Protein AF-T0QL61-F1 (afdb_monomer)

Secondary structure (DSSP, 8-state):
-EEEE--TT-SEEEEE--SHHHHHHHHTT-SEEETTEEEEEHHHHHHHHHTTSEEESSS-HHHHHHHHHHH-TTHHHHHHHHHHHHHTTPEEEE-GGGTSSEEEESS-TTTS---EEEEE-TT-PPPPHHHHHHHHHHHHHTT-EEEEEEEE-TTT--TTPEEEE-SS-EEEEEEEEESS---EEPSSS-TT-EEP--B--PPPPPP-

InterPro domains:
  IPR006676 tRNA-splicing endonuclease [PTHR21227] (40-162)
  IPR006676 tRNA-splicing endonuclease [TIGR00324] (29-153)
  IPR006677 tRNA intron endonuclease, catalytic domain-like [PF01974] (75-151)
  IPR006677 tRNA intron endonuclease, catalytic domain-like [cd22363] (75-149)
  IPR011856 tRNA endonuclease-like domain superfamily [G3DSA:3.40.1350.10] (74-162)
  IPR036167 tRNA intron endonuclease, catalytic domain-like superfamily [SSF53032] (75-156)

Solvent-accessible surface area (backbone atoms only — not comparable to full-atom values): 12113 Å² total; per-residue (Å²): 114,42,61,28,49,70,58,94,88,57,83,46,33,38,29,70,66,66,68,76,60,44,58,53,36,57,75,62,60,56,57,48,79,56,92,66,33,34,41,23,44,58,51,54,47,53,51,35,36,74,70,60,49,32,43,54,74,90,50,56,70,66,58,50,53,51,54,47,36,73,74,32,82,40,42,59,59,55,29,52,54,50,48,52,46,43,75,57,62,36,39,70,42,80,9,66,96,75,77,32,62,28,27,32,17,87,55,58,76,91,80,42,72,60,55,38,32,34,36,59,52,73,83,59,57,79,86,47,71,70,59,48,55,52,52,46,51,49,18,57,75,72,73,25,31,35,32,44,44,43,70,35,57,68,93,75,43,60,92,82,38,46,78,46,80,55,102,80,52,72,39,14,40,36,70,32,40,44,46,68,84,70,86,36,78,42,92,57,97,56,100,82,54,74,40,82,76,70,46,83,75,80,82,77,69,74,86,127

Foldseek 3Di:
DWEWEDDQPDQWIKTFQDPDLVVVCVQLVAADDDDRIGTGGLLSQLLCVLVVSYAYPPDGSLVSQVSVCVNAVLVVVLNLVSNVLVVLVWRWAACVVLPARTFTDNHDVVVDPTAEGEHADSVLDPQDPVNVVSVQVSLQVVVHKYKYKGKDAPVPDDPLWDWRDTPRDIITIDIFIDSHFDQDQDPPPDRPDGDTDGDRDDPRDDDD

Structure (mmCIF, N/CA/C/O backbone):
data_AF-T0QL61-F1
#
_entry.id   AF-T0QL61-F1
#
loop_
_atom_site.group_PDB
_atom_site.id
_atom_site.type_symbol
_atom_site.label_atom_id
_atom_site.label_alt_id
_atom_site.label_comp_id
_atom_site.label_asym_id
_atom_site.label_entity_id
_atom_site.label_seq_id
_atom_site.pdbx_PDB_ins_code
_atom_site.Cartn_x
_atom_site.Cartn_y
_atom_site.Cartn_z
_atom_site.occupancy
_atom_site.B_iso_or_equiv
_atom_site.auth_seq_id
_atom_site.auth_comp_id
_atom_site.auth_asym_id
_atom_site.auth_atom_id
_atom_site.pdbx_PDB_model_num
ATOM 1 N N . MET A 1 1 ? 11.564 -10.671 -16.635 1.00 79.69 1 MET A N 1
ATOM 2 C CA . MET A 1 1 ? 11.728 -9.509 -15.737 1.00 79.69 1 MET A CA 1
ATOM 3 C C . MET A 1 1 ? 11.325 -8.298 -16.548 1.00 79.69 1 MET A C 1
ATOM 5 O O . MET A 1 1 ? 11.834 -8.173 -17.653 1.00 79.69 1 MET A O 1
ATOM 9 N N . ALA A 1 2 ? 10.382 -7.497 -16.059 1.00 89.12 2 ALA A N 1
ATOM 10 C CA . ALA A 1 2 ? 9.878 -6.333 -16.784 1.00 89.12 2 ALA A CA 1
ATOM 11 C C . ALA A 1 2 ? 10.815 -5.133 -16.639 1.00 89.12 2 ALA A C 1
ATOM 13 O O . ALA A 1 2 ? 11.392 -4.941 -15.565 1.00 89.12 2 ALA A O 1
ATOM 14 N N . THR A 1 3 ? 10.891 -4.284 -17.659 1.00 93.00 3 THR A N 1
ATOM 15 C CA . THR A 1 3 ? 11.536 -2.972 -17.543 1.00 93.00 3 THR A CA 1
ATOM 16 C C . THR A 1 3 ? 10.489 -1.928 -17.170 1.00 93.00 3 THR A C 1
ATOM 18 O O . THR A 1 3 ? 9.473 -1.788 -17.846 1.00 93.00 3 THR A O 1
ATOM 21 N N . ALA A 1 4 ? 10.739 -1.207 -16.081 1.00 94.12 4 ALA A N 1
ATOM 22 C CA . ALA A 1 4 ? 9.866 -0.175 -15.546 1.00 94.12 4 ALA A CA 1
ATOM 23 C C . ALA A 1 4 ? 10.450 1.221 -15.784 1.00 94.12 4 ALA A C 1
ATOM 25 O O . ALA A 1 4 ? 11.614 1.480 -15.468 1.00 94.12 4 ALA A O 1
ATOM 26 N N . THR A 1 5 ? 9.629 2.135 -16.288 1.00 94.88 5 THR A N 1
ATOM 27 C CA . THR A 1 5 ? 10.011 3.522 -16.561 1.00 94.88 5 THR A CA 1
ATOM 28 C C . THR A 1 5 ? 9.401 4.436 -15.506 1.00 94.88 5 THR A C 1
ATOM 30 O O . THR A 1 5 ? 8.202 4.388 -15.232 1.00 94.88 5 THR A O 1
ATOM 33 N N . TYR A 1 6 ? 10.237 5.278 -14.903 1.00 94.69 6 TYR A N 1
ATOM 34 C CA . TYR A 1 6 ? 9.817 6.302 -13.952 1.00 94.69 6 TYR A CA 1
ATOM 35 C C . TYR A 1 6 ? 10.311 7.666 -14.425 1.00 94.69 6 TYR A C 1
ATOM 37 O O . TYR A 1 6 ? 11.507 7.854 -14.657 1.00 94.69 6 TYR A O 1
ATOM 45 N N . GLU A 1 7 ? 9.383 8.608 -14.546 1.00 90.62 7 GLU A N 1
ATOM 46 C CA . GLU A 1 7 ? 9.680 10.015 -14.784 1.00 90.62 7 GLU A CA 1
ATOM 47 C C . GLU A 1 7 ? 9.772 10.744 -13.441 1.00 90.62 7 GLU A C 1
ATOM 49 O O . GLU A 1 7 ? 8.929 10.565 -12.558 1.00 90.62 7 GLU A O 1
ATOM 54 N N . ALA A 1 8 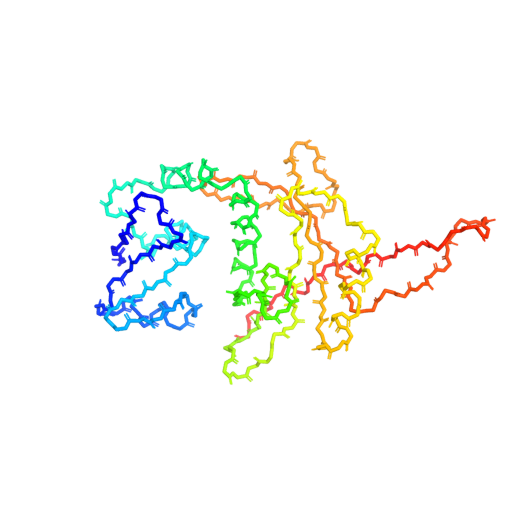? 10.811 11.560 -13.259 1.00 85.56 8 ALA A N 1
ATOM 55 C CA . ALA A 1 8 ? 11.043 12.248 -11.997 1.00 85.56 8 ALA A CA 1
ATOM 56 C C . ALA A 1 8 ? 9.849 13.148 -11.634 1.00 85.56 8 ALA A C 1
ATOM 58 O O . ALA A 1 8 ? 9.517 14.084 -12.353 1.00 85.56 8 ALA A O 1
ATOM 59 N N . GLY A 1 9 ? 9.212 12.870 -10.494 1.00 84.31 9 GLY A N 1
ATOM 60 C CA . GLY A 1 9 ? 8.030 13.609 -10.047 1.00 84.31 9 GLY A CA 1
ATOM 61 C C . GLY A 1 9 ? 6.696 12.999 -10.487 1.00 84.31 9 GLY A C 1
ATOM 62 O O . GLY A 1 9 ? 5.647 13.541 -10.130 1.00 84.31 9 GLY A O 1
ATOM 63 N N . ALA A 1 10 ? 6.695 11.863 -11.184 1.00 88.94 10 ALA A N 1
ATOM 64 C CA . ALA A 1 10 ? 5.475 11.112 -11.447 1.00 88.94 10 ALA A CA 1
ATOM 65 C C . ALA A 1 10 ? 4.922 10.459 -10.163 1.00 88.94 10 ALA A C 1
ATOM 67 O O . ALA A 1 10 ? 5.645 10.148 -9.217 1.00 88.94 10 ALA A O 1
ATOM 68 N N . GLY A 1 11 ? 3.603 10.254 -10.115 1.00 89.88 11 GLY A N 1
ATOM 69 C CA . GLY A 1 11 ? 2.932 9.512 -9.036 1.00 89.88 11 GLY A CA 1
ATOM 70 C C . GLY A 1 11 ? 2.839 8.003 -9.278 1.00 89.88 11 GLY A C 1
ATOM 71 O O . GLY A 1 11 ? 2.292 7.288 -8.442 1.00 89.88 11 GLY A O 1
ATOM 72 N N . ALA A 1 12 ? 3.330 7.531 -10.422 1.00 94.00 12 ALA A N 1
ATOM 73 C CA . ALA A 1 12 ? 3.202 6.159 -10.882 1.00 94.00 12 ALA A CA 1
ATOM 74 C C . ALA A 1 12 ? 4.403 5.776 -11.755 1.00 94.00 12 ALA A C 1
ATOM 76 O O . ALA A 1 12 ? 5.143 6.635 -12.238 1.00 94.00 12 ALA A O 1
ATOM 77 N N . VAL A 1 13 ? 4.574 4.473 -11.944 1.00 95.62 13 VAL A N 1
ATOM 78 C CA . VAL A 1 13 ? 5.631 3.858 -12.748 1.00 95.62 13 VAL A CA 1
ATOM 79 C C . VAL A 1 13 ? 4.971 3.080 -13.875 1.00 95.62 13 VAL A C 1
ATOM 81 O O . VAL A 1 13 ? 3.969 2.403 -13.649 1.00 95.62 13 VAL A O 1
ATOM 84 N N . THR A 1 14 ? 5.516 3.161 -15.082 1.00 95.38 14 THR A N 1
ATOM 85 C CA . THR A 1 14 ? 4.939 2.498 -16.253 1.00 95.38 14 THR A CA 1
ATOM 86 C C . THR A 1 14 ? 5.735 1.266 -16.651 1.00 95.38 14 THR A C 1
ATOM 88 O O . THR A 1 14 ? 6.959 1.219 -16.527 1.00 95.38 14 THR A O 1
ATOM 91 N N . VAL A 1 15 ? 5.026 0.252 -17.133 1.00 94.81 15 VAL A N 1
ATOM 92 C CA . VAL A 1 15 ? 5.583 -0.977 -17.705 1.00 94.81 15 VAL A CA 1
ATOM 93 C C . VAL A 1 15 ? 4.861 -1.239 -19.023 1.00 94.81 15 VAL A C 1
ATOM 95 O O . VAL A 1 15 ? 3.637 -1.121 -19.086 1.00 94.81 15 VAL A O 1
ATOM 98 N N . ALA A 1 16 ? 5.602 -1.566 -20.080 1.00 92.56 16 ALA A N 1
ATOM 99 C CA . ALA A 1 16 ? 5.005 -1.932 -21.361 1.00 92.56 16 ALA A CA 1
ATOM 100 C C . ALA A 1 16 ? 4.269 -3.276 -21.250 1.00 92.56 16 ALA A C 1
ATOM 102 O O . ALA A 1 16 ? 4.729 -4.193 -20.569 1.00 92.56 16 ALA A O 1
ATOM 103 N N . ILE A 1 17 ? 3.121 -3.397 -21.915 1.00 89.56 17 ILE A N 1
ATOM 104 C CA . ILE A 1 17 ? 2.369 -4.654 -21.990 1.00 89.56 17 ILE A CA 1
ATOM 105 C C . ILE A 1 17 ? 2.939 -5.474 -23.153 1.00 89.56 17 ILE A C 1
ATOM 107 O O . ILE A 1 17 ? 2.400 -5.483 -24.257 1.00 89.56 17 ILE A O 1
ATOM 111 N N . ASP A 1 18 ? 4.078 -6.122 -22.918 1.00 79.81 18 ASP A N 1
ATOM 112 C CA . ASP A 1 18 ? 4.763 -6.967 -23.903 1.00 79.81 18 ASP A CA 1
ATOM 113 C C . ASP A 1 18 ? 5.147 -8.357 -23.353 1.00 79.81 18 ASP A C 1
ATOM 115 O O . ASP A 1 18 ? 6.064 -8.532 -22.563 1.00 79.81 18 ASP A O 1
ATOM 119 N N . GLY A 1 19 ? 4.463 -9.412 -23.801 1.00 72.69 19 GLY A N 1
ATOM 120 C CA . GLY A 1 19 ? 4.832 -10.798 -23.473 1.00 72.69 19 GLY A CA 1
ATOM 121 C C . GLY A 1 19 ? 4.400 -11.293 -22.083 1.00 72.69 19 GLY A C 1
ATOM 122 O O . GLY A 1 19 ? 3.481 -10.766 -21.458 1.00 72.69 19 GLY A O 1
ATOM 123 N N . ASP A 1 20 ? 5.059 -12.353 -21.600 1.00 78.69 20 ASP A N 1
ATOM 124 C CA . ASP A 1 20 ? 4.579 -13.197 -20.487 1.00 78.69 20 ASP A CA 1
ATOM 125 C C . ASP A 1 20 ? 4.552 -12.512 -19.111 1.00 78.69 20 ASP A C 1
ATOM 127 O O . ASP A 1 20 ? 3.861 -12.959 -18.191 1.00 78.69 20 ASP A O 1
ATOM 131 N N . HIS A 1 21 ? 5.304 -11.425 -18.933 1.00 84.88 21 HIS A N 1
ATOM 132 C CA . HIS A 1 21 ? 5.342 -10.713 -17.653 1.00 84.88 21 HIS A CA 1
ATOM 133 C C . HIS A 1 21 ? 4.011 -10.047 -17.294 1.00 84.88 21 HIS A C 1
ATOM 135 O O . HIS A 1 21 ? 3.670 -9.984 -16.111 1.00 84.88 21 HIS A O 1
ATOM 141 N N . ASP A 1 22 ? 3.229 -9.631 -18.294 1.00 88.75 22 ASP A N 1
ATOM 142 C CA . ASP A 1 22 ? 1.944 -8.983 -18.073 1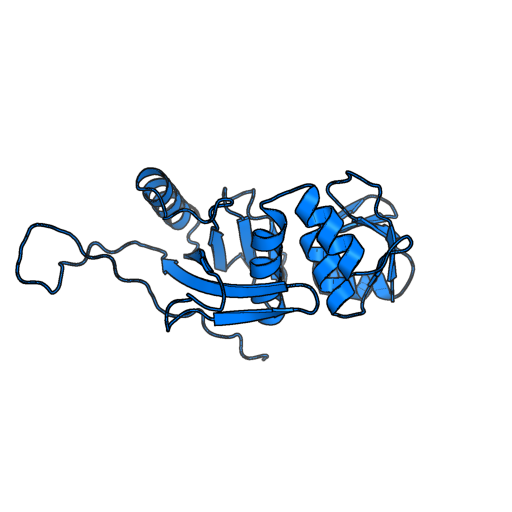.00 88.75 22 ASP A CA 1
ATOM 143 C C . ASP A 1 22 ? 0.921 -9.979 -17.538 1.00 88.75 22 ASP A C 1
ATOM 145 O O . ASP A 1 22 ? 0.195 -9.658 -16.603 1.00 88.75 22 ASP A O 1
ATOM 149 N N . ALA A 1 23 ? 0.942 -11.224 -18.027 1.00 88.88 23 ALA A N 1
ATOM 150 C CA . ALA A 1 23 ? 0.069 -12.282 -17.528 1.00 88.88 23 ALA A CA 1
ATOM 151 C C . ALA A 1 23 ? 0.249 -12.495 -16.015 1.00 88.88 23 ALA A C 1
ATOM 153 O O . ALA A 1 23 ? -0.730 -12.639 -15.279 1.00 88.88 23 ALA A O 1
ATOM 154 N N . TRP A 1 24 ? 1.492 -12.449 -15.522 1.00 89.00 24 TRP A N 1
ATOM 155 C CA . TRP A 1 24 ? 1.770 -12.559 -14.088 1.00 89.00 24 TRP A CA 1
ATOM 156 C C . TRP A 1 24 ? 1.319 -11.313 -13.309 1.00 89.00 24 TRP A C 1
ATOM 158 O O . TRP A 1 24 ? 0.731 -11.442 -12.233 1.00 89.00 24 TRP A O 1
ATOM 168 N N . LEU A 1 25 ? 1.551 -10.109 -13.848 1.00 92.50 25 LEU A N 1
ATOM 169 C CA . LEU A 1 25 ? 1.104 -8.855 -13.227 1.00 92.50 25 LEU A CA 1
ATOM 170 C C . LEU A 1 25 ? -0.429 -8.767 -13.161 1.00 92.50 25 LEU A C 1
ATOM 172 O O . LEU A 1 25 ? -0.981 -8.381 -12.129 1.00 92.50 25 LEU A O 1
ATOM 176 N N . ALA A 1 26 ? -1.113 -9.192 -14.222 1.00 91.62 26 ALA A N 1
ATOM 177 C CA . ALA A 1 26 ? -2.563 -9.275 -14.309 1.00 91.62 26 ALA A CA 1
ATOM 178 C C . ALA A 1 26 ? -3.129 -10.305 -13.322 1.00 91.62 26 ALA A C 1
ATOM 180 O O . ALA A 1 26 ? -4.029 -9.974 -12.549 1.00 91.62 26 ALA A O 1
ATOM 181 N N . ALA A 1 27 ? -2.554 -11.512 -13.269 1.00 89.75 27 ALA A N 1
ATOM 182 C CA . ALA A 1 27 ? -2.954 -12.548 -12.314 1.00 89.75 27 ALA A CA 1
ATOM 183 C C . ALA A 1 27 ? -2.759 -12.099 -10.854 1.00 89.75 27 ALA A C 1
ATOM 185 O O . ALA A 1 27 ? -3.582 -12.392 -9.988 1.00 89.75 27 ALA A O 1
ATOM 186 N N . GLY A 1 28 ? -1.692 -11.343 -10.578 1.00 91.31 28 GLY A N 1
ATOM 187 C CA . GLY A 1 28 ? -1.431 -10.741 -9.271 1.00 91.31 28 GLY A CA 1
ATOM 188 C C . GLY A 1 28 ? -2.256 -9.486 -8.962 1.00 91.31 28 GLY A C 1
ATOM 189 O O . GLY A 1 28 ? -2.163 -8.968 -7.845 1.00 91.31 28 GLY A O 1
ATOM 190 N N . ARG A 1 29 ? -3.061 -9.000 -9.919 1.00 93.88 29 ARG A N 1
ATOM 191 C CA . ARG A 1 29 ? -3.831 -7.747 -9.839 1.00 93.88 29 ARG A CA 1
ATOM 192 C C . ARG A 1 29 ? -2.949 -6.570 -9.412 1.00 93.88 29 ARG A C 1
ATOM 194 O O . ARG A 1 29 ? -3.237 -5.913 -8.411 1.00 93.88 29 ARG A O 1
ATOM 201 N N . TYR A 1 30 ? -1.840 -6.376 -10.124 1.00 95.12 30 TYR A N 1
ATOM 202 C CA . TYR A 1 30 ? -0.938 -5.236 -9.954 1.00 95.12 30 TYR A CA 1
ATOM 203 C C . TYR A 1 30 ? -1.229 -4.156 -10.996 1.00 95.12 30 TYR A C 1
ATOM 205 O O . TYR A 1 30 ? -1.270 -4.445 -12.198 1.00 95.12 30 TYR A O 1
ATOM 213 N N . GLY A 1 31 ? -1.374 -2.917 -10.535 1.00 93.94 31 GLY A N 1
ATOM 214 C CA . GLY A 1 31 ? -1.567 -1.751 -11.387 1.00 93.94 31 GLY A CA 1
ATOM 215 C C . GLY A 1 31 ? -2.878 -1.707 -12.167 1.00 93.94 31 GLY A C 1
ATOM 216 O O . GLY A 1 31 ? -3.749 -2.572 -12.052 1.00 93.94 31 GLY A O 1
ATOM 217 N N . ALA A 1 32 ? -2.983 -0.680 -13.004 1.00 93.00 32 ALA A N 1
ATOM 218 C CA . ALA A 1 32 ? -4.072 -0.4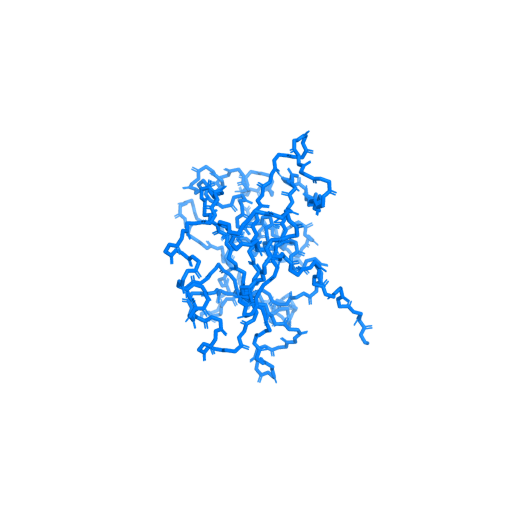57 -13.945 1.00 93.00 32 ALA A CA 1
ATOM 219 C C . ALA A 1 32 ? -3.543 -0.470 -15.384 1.00 93.00 32 ALA A C 1
ATOM 221 O O . ALA A 1 32 ? -2.417 -0.050 -15.639 1.00 93.00 32 ALA A O 1
ATOM 222 N N . VAL A 1 33 ? -4.346 -0.956 -16.327 1.00 93.56 33 VAL A N 1
ATOM 223 C CA . VAL A 1 33 ? -3.995 -0.977 -17.753 1.00 93.56 33 VAL A CA 1
ATOM 224 C C . VAL A 1 33 ? -4.645 0.212 -18.446 1.00 93.56 33 VAL A C 1
ATOM 226 O O . VAL A 1 33 ? -5.843 0.432 -18.282 1.00 93.56 33 VAL A O 1
ATOM 229 N N . ASP A 1 34 ? -3.856 0.940 -19.230 1.00 93.12 34 ASP A N 1
ATOM 230 C CA . ASP A 1 34 ? -4.327 1.993 -20.126 1.00 93.12 34 ASP A CA 1
ATOM 231 C C . ASP A 1 34 ? -3.588 1.894 -21.469 1.00 93.12 34 ASP A C 1
ATOM 233 O O . ASP A 1 34 ? -2.366 2.061 -21.555 1.00 93.12 34 ASP A O 1
ATOM 237 N N . GLY A 1 35 ? -4.328 1.545 -22.523 1.00 91.25 35 GLY A N 1
ATOM 238 C CA . GLY A 1 35 ? -3.768 1.249 -23.841 1.00 91.25 35 GLY A CA 1
ATOM 239 C C . GLY A 1 35 ? -2.745 0.108 -23.804 1.00 91.25 35 GLY A C 1
ATOM 240 O O . GLY A 1 35 ? -3.055 -1.007 -23.391 1.00 91.25 35 GLY A O 1
ATOM 241 N N . ALA A 1 36 ? -1.522 0.392 -24.255 1.00 91.38 36 ALA A N 1
ATOM 242 C CA . ALA A 1 36 ? -0.407 -0.562 -24.291 1.00 91.38 36 ALA A CA 1
ATOM 243 C C . ALA A 1 36 ? 0.488 -0.512 -23.035 1.00 91.38 36 ALA A C 1
ATOM 245 O O . ALA A 1 36 ? 1.568 -1.107 -23.016 1.00 91.38 36 ALA A O 1
ATOM 246 N N . THR A 1 37 ? 0.059 0.208 -21.994 1.00 93.69 37 THR A N 1
ATOM 247 C CA . THR A 1 37 ? 0.873 0.489 -20.810 1.00 93.69 37 THR A CA 1
ATOM 248 C C . THR A 1 37 ? 0.159 0.047 -19.541 1.00 93.69 37 THR A C 1
ATOM 250 O O . THR A 1 37 ? -1.031 0.299 -19.344 1.00 93.69 37 THR A O 1
ATOM 253 N N . ARG A 1 38 ? 0.911 -0.571 -18.633 1.00 95.06 38 ARG A N 1
ATOM 254 C CA . ARG A 1 38 ? 0.487 -0.839 -17.262 1.00 95.06 38 ARG A CA 1
ATOM 255 C C . ARG A 1 38 ? 1.070 0.211 -16.326 1.00 95.06 38 ARG A C 1
ATOM 257 O O . ARG A 1 38 ? 2.282 0.404 -16.265 1.00 95.06 38 ARG A O 1
ATOM 264 N N . TRP A 1 39 ? 0.194 0.851 -15.570 1.00 95.81 39 TRP A N 1
ATOM 265 C CA . TRP A 1 39 ? 0.507 1.843 -14.554 1.00 95.81 39 TRP A CA 1
ATOM 266 C C . TRP A 1 39 ? 0.539 1.182 -13.184 1.00 95.81 39 TRP A C 1
ATOM 268 O O . TRP A 1 39 ? -0.472 0.663 -12.718 1.00 95.81 39 TRP A O 1
ATOM 278 N N . LEU A 1 40 ? 1.697 1.210 -12.540 1.00 96.44 40 LEU A N 1
ATOM 279 C CA . LEU A 1 40 ? 1.917 0.712 -11.188 1.00 96.44 40 LEU A CA 1
ATOM 280 C C . LEU A 1 40 ? 1.979 1.888 -10.216 1.00 96.44 40 LEU A C 1
ATOM 282 O O . LEU A 1 40 ? 2.590 2.920 -10.516 1.00 96.44 40 LEU A O 1
ATOM 286 N N . SER A 1 41 ? 1.410 1.723 -9.023 1.00 96.06 41 SER A N 1
ATOM 287 C CA . SER A 1 41 ? 1.675 2.669 -7.934 1.00 96.06 41 SER A CA 1
ATOM 288 C C . SER A 1 41 ? 3.155 2.618 -7.523 1.00 96.06 41 SER A C 1
ATOM 290 O O . SER A 1 41 ? 3.871 1.649 -7.803 1.00 96.06 41 SER A O 1
ATOM 292 N N . LEU A 1 42 ? 3.636 3.649 -6.822 1.00 96.19 42 LEU A N 1
ATOM 293 C CA . LEU A 1 42 ? 5.009 3.650 -6.309 1.00 96.19 42 LEU A CA 1
ATOM 294 C C . LEU A 1 42 ? 5.245 2.453 -5.371 1.00 96.19 42 LEU A C 1
ATOM 296 O O . LEU A 1 42 ? 6.270 1.782 -5.475 1.00 96.19 42 LEU A O 1
ATOM 300 N N . GLU A 1 43 ? 4.280 2.129 -4.508 1.00 96.19 43 GLU A N 1
ATOM 301 C CA . GLU A 1 43 ? 4.355 0.994 -3.583 1.00 96.19 43 GLU A CA 1
ATOM 302 C C . GLU A 1 43 ? 4.407 -0.346 -4.322 1.00 96.19 43 GLU A C 1
ATOM 304 O O . GLU A 1 43 ? 5.231 -1.202 -3.991 1.00 96.19 43 GLU A O 1
ATOM 309 N N . GLU A 1 44 ? 3.569 -0.510 -5.351 1.00 96.81 44 GLU A N 1
ATOM 310 C CA . GLU A 1 44 ? 3.570 -1.693 -6.214 1.00 96.81 44 GLU A CA 1
ATOM 311 C C . GLU A 1 44 ? 4.916 -1.860 -6.914 1.00 96.81 44 GLU A C 1
ATOM 313 O O . GLU A 1 44 ? 5.483 -2.953 -6.914 1.00 96.81 44 GLU A O 1
ATOM 318 N N . SER A 1 45 ? 5.455 -0.774 -7.472 1.00 96.50 45 SER A N 1
ATOM 319 C CA . SER A 1 45 ? 6.714 -0.807 -8.212 1.00 96.50 45 SER A CA 1
ATOM 320 C C . SER A 1 45 ? 7.891 -1.238 -7.330 1.00 96.50 45 SER A C 1
ATOM 322 O O . SER A 1 45 ? 8.643 -2.138 -7.702 1.00 96.50 45 SER A O 1
ATOM 324 N N . VAL A 1 46 ? 8.015 -0.681 -6.120 1.00 96.88 46 VAL A N 1
ATOM 325 C CA . VAL A 1 46 ? 9.084 -1.051 -5.180 1.00 96.88 46 VAL A CA 1
ATOM 326 C C . VAL A 1 46 ? 8.910 -2.491 -4.707 1.00 96.88 46 VAL A C 1
ATOM 328 O O . VAL A 1 46 ? 9.890 -3.231 -4.655 1.00 96.88 46 VAL A O 1
ATOM 331 N N . TYR A 1 47 ? 7.678 -2.923 -4.425 1.00 96.69 47 TYR A N 1
ATOM 332 C CA . TYR A 1 47 ? 7.400 -4.302 -4.019 1.00 96.69 47 TYR A CA 1
ATOM 333 C C . TYR A 1 47 ? 7.806 -5.306 -5.105 1.00 96.69 47 TYR A C 1
ATOM 335 O O . TYR A 1 47 ? 8.490 -6.294 -4.839 1.00 96.69 47 TYR A O 1
ATOM 343 N N . LEU A 1 48 ? 7.424 -5.037 -6.351 1.00 95.69 48 LEU A N 1
ATOM 344 C CA . LEU A 1 48 ? 7.740 -5.894 -7.488 1.00 95.69 48 LEU A CA 1
ATOM 345 C C . LEU A 1 48 ? 9.235 -5.905 -7.814 1.00 95.69 48 LEU A C 1
ATOM 347 O O . LEU A 1 48 ? 9.775 -6.953 -8.176 1.00 95.69 48 LEU A O 1
ATOM 351 N N . ALA A 1 49 ? 9.908 -4.767 -7.658 1.00 95.50 49 ALA A N 1
ATOM 352 C CA . ALA A 1 49 ? 11.349 -4.667 -7.831 1.00 95.50 49 ALA A CA 1
ATOM 353 C C . ALA A 1 49 ? 12.103 -5.415 -6.720 1.00 95.50 49 ALA A C 1
ATOM 355 O O . ALA A 1 49 ? 13.061 -6.129 -7.007 1.00 95.50 49 ALA A O 1
ATOM 356 N N . ALA A 1 50 ? 11.626 -5.349 -5.473 1.00 94.25 50 ALA A N 1
ATOM 357 C CA . ALA A 1 50 ? 12.168 -6.128 -4.358 1.00 94.25 50 ALA A CA 1
ATOM 358 C C . ALA A 1 50 ? 12.020 -7.647 -4.568 1.00 94.25 50 ALA A C 1
ATOM 360 O O . ALA A 1 50 ? 12.872 -8.414 -4.126 1.00 94.25 50 ALA A O 1
ATOM 361 N N . LEU A 1 51 ? 10.975 -8.086 -5.280 1.00 93.06 51 LEU A N 1
ATOM 362 C CA . LEU A 1 51 ? 10.791 -9.481 -5.697 1.00 93.06 51 LEU A CA 1
ATOM 363 C C . LEU A 1 51 ? 11.578 -9.870 -6.964 1.00 93.06 51 LEU A C 1
ATOM 365 O O . LEU A 1 51 ? 11.479 -11.017 -7.406 1.00 93.06 51 LEU A O 1
ATOM 369 N N . GLY A 1 52 ? 12.300 -8.938 -7.595 1.00 92.75 52 GLY A N 1
ATOM 370 C CA . GLY A 1 52 ? 13.004 -9.171 -8.862 1.00 92.75 52 GLY A CA 1
ATOM 371 C C . GLY A 1 52 ? 12.076 -9.404 -10.063 1.00 92.75 52 GLY A C 1
ATOM 372 O O . GLY A 1 52 ? 12.479 -10.001 -11.061 1.00 92.75 52 GLY A O 1
ATOM 373 N N . ARG A 1 53 ? 10.806 -8.981 -9.977 1.00 92.94 53 ARG A N 1
ATOM 374 C CA . ARG A 1 53 ? 9.829 -9.113 -11.074 1.00 92.94 53 ARG A CA 1
ATOM 375 C C . ARG A 1 53 ? 9.960 -7.991 -12.094 1.00 92.94 53 ARG A C 1
ATOM 377 O O . ARG A 1 53 ? 9.805 -8.250 -13.290 1.00 92.94 53 ARG A O 1
ATOM 384 N N . ILE A 1 54 ? 10.296 -6.792 -11.626 1.00 94.56 54 ILE A N 1
ATOM 385 C CA . ILE A 1 54 ? 10.568 -5.620 -12.460 1.00 94.56 54 ILE A CA 1
ATOM 386 C C . ILE A 1 54 ? 11.938 -5.025 -12.113 1.00 94.56 54 ILE A C 1
ATOM 388 O O . ILE A 1 54 ? 12.434 -5.218 -11.004 1.00 94.56 54 ILE A O 1
ATOM 392 N N . ALA A 1 55 ? 12.521 -4.271 -13.038 1.00 95.12 55 ALA A N 1
ATOM 393 C CA . ALA A 1 55 ? 13.706 -3.453 -12.812 1.00 95.12 55 ALA A CA 1
ATOM 394 C C . ALA A 1 55 ? 13.464 -2.041 -13.354 1.00 95.12 55 ALA A C 1
ATOM 396 O O . ALA A 1 55 ? 12.929 -1.882 -14.450 1.00 95.12 55 ALA A O 1
ATOM 397 N N . PHE A 1 56 ? 13.851 -1.014 -12.596 1.00 95.56 56 PHE A N 1
ATOM 398 C CA . PHE A 1 56 ? 13.758 0.367 -13.066 1.00 95.56 56 PHE A CA 1
ATOM 399 C C . PHE A 1 56 ? 14.823 0.625 -14.138 1.00 95.56 56 PHE A C 1
ATOM 401 O O . PHE A 1 56 ? 15.996 0.317 -13.938 1.00 95.56 56 PHE A O 1
ATOM 408 N N . ALA A 1 57 ? 14.424 1.207 -15.268 1.00 93.94 57 ALA A N 1
ATOM 409 C CA . ALA A 1 57 ? 15.306 1.438 -16.412 1.00 93.94 57 ALA A CA 1
ATOM 410 C C . ALA A 1 57 ? 16.436 2.436 -16.107 1.00 93.94 57 ALA A C 1
ATOM 412 O O . ALA A 1 57 ? 17.545 2.296 -16.613 1.00 93.94 57 ALA A O 1
ATOM 413 N N . SER A 1 58 ? 16.144 3.454 -15.294 1.00 90.69 58 SER A N 1
ATOM 414 C CA . SER A 1 58 ? 17.017 4.613 -15.074 1.00 90.69 58 SER A CA 1
ATOM 415 C C . SER A 1 58 ? 17.750 4.614 -13.731 1.00 90.69 58 SER A C 1
ATOM 417 O O . SER A 1 58 ? 18.587 5.487 -13.507 1.00 90.69 58 SER A O 1
ATOM 419 N N . MET A 1 59 ? 17.447 3.687 -12.814 1.00 94.06 59 MET A N 1
ATOM 420 C CA . MET A 1 59 ? 17.999 3.708 -11.452 1.00 94.06 59 MET A CA 1
ATOM 421 C C . MET A 1 59 ? 17.916 2.355 -10.738 1.00 94.06 59 MET A C 1
ATOM 423 O O . MET A 1 59 ? 17.158 1.474 -11.122 1.00 94.06 59 MET A O 1
ATOM 427 N N . ALA A 1 60 ? 18.677 2.191 -9.655 1.00 94.75 60 ALA A N 1
ATOM 428 C CA . ALA A 1 60 ? 18.577 1.021 -8.785 1.00 94.75 60 ALA A CA 1
ATOM 429 C C . ALA A 1 60 ? 17.413 1.149 -7.782 1.00 94.75 60 ALA A C 1
ATOM 431 O O . ALA A 1 60 ? 16.992 2.255 -7.438 1.00 94.75 60 ALA A O 1
ATOM 432 N N . LEU A 1 61 ? 16.939 0.016 -7.251 1.00 95.12 61 LEU A N 1
ATOM 433 C CA . LEU A 1 61 ? 15.840 -0.046 -6.274 1.00 95.12 61 LEU A CA 1
ATOM 434 C C . LEU A 1 61 ? 16.038 0.874 -5.044 1.00 95.12 61 LEU A C 1
ATOM 436 O O . LEU A 1 61 ? 15.104 1.611 -4.726 1.00 95.12 61 LEU A O 1
ATOM 440 N N . PRO A 1 62 ? 17.209 0.910 -4.368 1.00 95.81 62 PRO A N 1
ATOM 441 C CA . PRO A 1 62 ? 17.404 1.810 -3.226 1.00 95.81 62 PRO A CA 1
ATOM 442 C C . PRO A 1 62 ? 17.305 3.292 -3.609 1.00 95.81 62 PRO A C 1
ATOM 444 O O . PRO A 1 62 ? 16.743 4.089 -2.861 1.00 95.81 62 PRO A O 1
ATOM 447 N N . THR A 1 63 ? 17.802 3.659 -4.793 1.00 95.06 63 THR A N 1
ATOM 448 C CA . THR A 1 63 ? 17.733 5.030 -5.320 1.00 95.06 63 THR A CA 1
ATOM 449 C C . THR A 1 63 ? 16.297 5.423 -5.660 1.00 95.06 63 THR A C 1
ATOM 451 O O . THR A 1 63 ? 15.867 6.516 -5.295 1.00 95.06 63 THR A O 1
ATOM 454 N N . ALA A 1 64 ? 15.533 4.521 -6.287 1.00 95.00 64 ALA A N 1
ATOM 455 C CA . ALA A 1 64 ? 14.111 4.727 -6.558 1.00 95.00 64 ALA A CA 1
ATOM 456 C C . ALA A 1 64 ? 13.332 4.954 -5.259 1.00 95.00 64 ALA A C 1
ATOM 458 O O . ALA A 1 64 ? 12.657 5.972 -5.117 1.00 95.00 64 ALA A O 1
ATOM 459 N N . TYR A 1 65 ? 13.517 4.070 -4.273 1.00 95.75 65 TYR A N 1
ATOM 460 C CA . TYR A 1 65 ? 12.885 4.189 -2.961 1.00 95.75 65 TYR A CA 1
ATOM 461 C C . TYR A 1 65 ? 13.207 5.527 -2.279 1.00 95.75 65 TYR A C 1
ATOM 463 O O . TYR A 1 65 ? 12.295 6.218 -1.826 1.00 95.75 65 TYR A O 1
ATOM 471 N N . ALA A 1 66 ? 14.483 5.926 -2.255 1.00 94.81 66 ALA A N 1
ATOM 472 C CA . ALA A 1 66 ? 14.900 7.203 -1.680 1.00 94.81 66 ALA A CA 1
ATOM 473 C C . ALA A 1 66 ? 14.264 8.401 -2.406 1.00 94.81 66 ALA A C 1
ATOM 475 O O . ALA A 1 66 ? 13.822 9.346 -1.755 1.00 94.81 66 ALA A O 1
ATOM 476 N N . SER A 1 67 ? 14.153 8.347 -3.738 1.00 94.31 67 SER A N 1
ATOM 477 C CA . SER A 1 67 ? 13.507 9.406 -4.524 1.00 94.31 67 SER A CA 1
ATOM 478 C C . SER A 1 67 ? 12.010 9.531 -4.220 1.00 94.31 67 SER A C 1
ATOM 480 O O . SER A 1 67 ? 11.490 10.642 -4.105 1.00 94.31 67 SER A O 1
ATOM 482 N N . PHE A 1 68 ? 11.320 8.404 -4.027 1.00 95.19 68 PHE A N 1
ATOM 483 C CA . PHE A 1 68 ? 9.896 8.379 -3.695 1.00 95.19 68 PHE A CA 1
ATOM 484 C C . PHE A 1 68 ? 9.658 8.896 -2.275 1.00 95.19 68 PHE A C 1
ATOM 486 O O . PHE A 1 68 ? 8.763 9.712 -2.066 1.00 95.19 68 PHE A O 1
ATOM 493 N N . ALA A 1 69 ? 10.504 8.494 -1.322 1.00 93.94 69 ALA A N 1
ATOM 494 C CA . ALA A 1 69 ? 10.457 8.969 0.058 1.00 93.94 69 ALA A CA 1
ATOM 495 C C . ALA A 1 69 ? 10.766 10.471 0.183 1.00 93.94 69 ALA A C 1
ATOM 497 O O . ALA A 1 69 ? 10.157 11.157 0.998 1.00 93.94 69 ALA A O 1
ATOM 498 N N . ALA A 1 70 ? 11.683 10.996 -0.636 1.00 93.44 70 ALA A N 1
ATOM 499 C CA . ALA A 1 70 ? 11.989 12.425 -0.672 1.00 93.44 70 ALA A CA 1
ATOM 500 C C . ALA A 1 70 ? 10.832 13.258 -1.248 1.00 93.44 70 ALA A C 1
ATOM 502 O O . ALA A 1 70 ? 10.622 14.397 -0.837 1.00 93.44 70 ALA A O 1
ATOM 503 N N . ARG A 1 71 ? 10.079 12.695 -2.200 1.00 92.44 71 ARG A N 1
ATOM 504 C CA . ARG A 1 71 ? 8.914 13.344 -2.812 1.00 92.44 71 ARG A CA 1
ATOM 505 C C . ARG A 1 71 ? 7.692 13.330 -1.896 1.00 92.44 71 ARG A C 1
ATOM 507 O O . ARG A 1 71 ? 6.950 14.307 -1.864 1.00 92.44 71 ARG A O 1
ATOM 514 N N . ASP A 1 72 ? 7.451 12.217 -1.215 1.00 92.25 72 ASP A N 1
ATOM 515 C CA . ASP A 1 72 ? 6.298 12.036 -0.343 1.00 92.25 72 ASP A CA 1
ATOM 516 C C . ASP A 1 72 ? 6.720 11.412 0.989 1.00 92.25 72 ASP A C 1
ATOM 518 O O . ASP A 1 72 ? 7.039 10.226 1.072 1.00 92.25 72 ASP A O 1
ATOM 522 N N . ALA A 1 73 ? 6.644 12.208 2.055 1.00 90.94 73 ALA A N 1
ATOM 523 C CA . ALA A 1 73 ? 6.984 11.773 3.404 1.00 90.94 73 ALA A CA 1
ATOM 524 C C . ALA A 1 73 ? 6.107 10.610 3.909 1.00 90.94 73 ALA A C 1
ATOM 526 O O . ALA A 1 73 ? 6.545 9.850 4.772 1.00 90.94 73 ALA A O 1
ATOM 527 N N . ALA A 1 74 ? 4.893 10.435 3.370 1.00 91.44 74 ALA A N 1
ATOM 528 C CA . ALA A 1 74 ? 4.012 9.323 3.724 1.00 91.44 74 ALA A CA 1
ATOM 529 C C . ALA A 1 74 ? 4.326 8.034 2.942 1.00 91.44 74 ALA A C 1
ATOM 531 O O . ALA A 1 74 ? 3.868 6.955 3.327 1.00 91.44 74 ALA A O 1
ATOM 532 N N . PHE A 1 75 ? 5.104 8.105 1.857 1.00 93.69 75 PHE A N 1
ATOM 533 C CA . PHE A 1 75 ? 5.399 6.953 1.002 1.00 93.69 75 PHE A CA 1
ATOM 534 C C . PHE A 1 75 ? 6.043 5.773 1.755 1.00 93.69 75 PHE A C 1
ATOM 536 O O . PHE A 1 75 ? 5.527 4.661 1.618 1.00 93.69 75 PHE A O 1
ATOM 543 N N . PRO A 1 76 ? 7.092 5.956 2.589 1.00 92.81 76 PRO A N 1
ATOM 544 C CA . PRO A 1 76 ? 7.683 4.860 3.365 1.00 92.81 76 PRO A CA 1
ATOM 545 C C . PRO A 1 76 ? 6.652 4.087 4.192 1.00 92.81 76 PRO A C 1
ATOM 547 O O . PRO A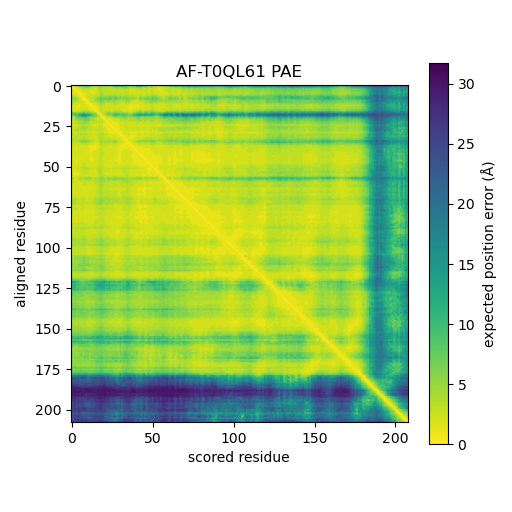 1 76 ? 6.669 2.855 4.240 1.00 92.81 76 PRO A O 1
ATOM 550 N N . ALA A 1 77 ? 5.720 4.822 4.800 1.00 91.75 77 ALA A N 1
ATOM 551 C CA . ALA A 1 77 ? 4.673 4.274 5.642 1.00 91.75 77 ALA A CA 1
ATOM 552 C C . ALA A 1 77 ? 3.656 3.464 4.821 1.00 91.75 77 ALA A C 1
ATOM 554 O O . ALA A 1 77 ? 3.363 2.310 5.148 1.00 91.75 77 ALA A O 1
ATOM 555 N N . ARG A 1 78 ? 3.180 4.030 3.702 1.00 93.94 78 ARG A N 1
ATOM 556 C CA . ARG A 1 78 ? 2.273 3.342 2.768 1.00 93.94 78 ARG A CA 1
ATOM 557 C C . ARG A 1 78 ? 2.910 2.079 2.192 1.00 93.94 78 ARG A C 1
ATOM 559 O O . ARG A 1 78 ? 2.270 1.027 2.171 1.00 93.94 78 ARG A O 1
ATOM 566 N N . TYR A 1 79 ? 4.178 2.159 1.791 1.00 95.50 79 TYR A N 1
ATOM 567 C CA . TYR A 1 79 ? 4.926 1.031 1.244 1.00 95.50 79 TYR A CA 1
ATOM 568 C C . TYR A 1 79 ? 5.114 -0.099 2.261 1.00 95.50 79 TYR A C 1
ATOM 570 O O . TYR A 1 79 ? 4.892 -1.259 1.918 1.00 95.50 79 TYR A O 1
ATOM 578 N N . ALA A 1 80 ? 5.475 0.207 3.510 1.00 93.75 80 ALA A N 1
ATOM 579 C CA . ALA A 1 80 ? 5.662 -0.818 4.538 1.00 93.75 80 ALA A CA 1
ATOM 580 C C . ALA A 1 80 ? 4.384 -1.641 4.760 1.00 93.75 80 ALA A C 1
ATOM 582 O O . ALA A 1 80 ? 4.423 -2.874 4.773 1.00 93.75 80 ALA A O 1
ATOM 583 N N . VAL A 1 81 ? 3.240 -0.960 4.853 1.00 94.62 81 VAL A N 1
ATOM 584 C CA . VAL A 1 81 ? 1.926 -1.593 5.012 1.00 94.62 81 VAL A CA 1
ATOM 585 C C . VAL A 1 81 ? 1.522 -2.374 3.756 1.00 94.62 81 VAL A C 1
ATOM 587 O O . VAL A 1 81 ? 1.055 -3.511 3.857 1.00 94.62 81 VAL A O 1
ATOM 590 N N . TYR A 1 82 ? 1.763 -1.815 2.567 1.00 96.38 82 TYR A N 1
ATOM 591 C CA . TYR A 1 82 ? 1.540 -2.509 1.298 1.00 96.38 82 TYR A CA 1
ATOM 592 C C . TYR A 1 82 ? 2.345 -3.817 1.219 1.00 96.38 82 TYR A C 1
ATOM 594 O O . TYR A 1 82 ? 1.786 -4.885 0.954 1.00 96.38 82 TYR A O 1
ATOM 602 N N . HIS A 1 83 ? 3.650 -3.751 1.506 1.00 95.75 83 HIS A N 1
ATOM 603 C CA . HIS A 1 83 ? 4.550 -4.901 1.510 1.00 95.75 83 HIS A CA 1
ATOM 604 C C . HIS A 1 83 ? 4.096 -5.956 2.522 1.00 95.75 83 HIS A C 1
ATOM 606 O O . HIS A 1 83 ? 4.055 -7.143 2.191 1.00 95.75 83 HIS A O 1
ATOM 612 N N . HIS A 1 84 ? 3.722 -5.541 3.736 1.00 94.62 84 HIS A N 1
ATOM 613 C CA . HIS A 1 84 ? 3.235 -6.439 4.779 1.00 94.62 84 HIS A CA 1
ATOM 614 C C . HIS A 1 84 ? 2.058 -7.290 4.291 1.00 94.62 84 HIS A C 1
ATOM 616 O O . HIS A 1 84 ? 2.164 -8.519 4.260 1.00 94.62 84 HIS A O 1
ATOM 622 N N . TYR A 1 85 ? 0.977 -6.667 3.819 1.00 95.62 85 TYR A N 1
ATOM 623 C CA . TYR A 1 85 ? -0.211 -7.414 3.402 1.00 95.62 85 TYR A CA 1
ATOM 624 C C . TYR A 1 85 ? -0.005 -8.200 2.103 1.00 95.62 85 TYR A C 1
ATOM 626 O O . TYR A 1 85 ? -0.458 -9.345 2.012 1.00 95.62 85 TYR A O 1
ATOM 634 N N . ARG A 1 86 ? 0.754 -7.672 1.131 1.00 95.31 86 ARG A N 1
ATOM 635 C CA . ARG A 1 86 ? 1.122 -8.449 -0.065 1.00 95.31 86 ARG A CA 1
ATOM 636 C C . ARG A 1 86 ? 1.953 -9.682 0.285 1.00 95.31 86 ARG A C 1
ATOM 638 O O . A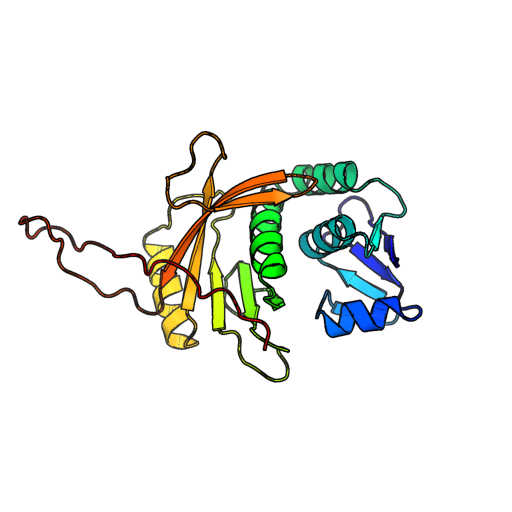RG A 1 86 ? 1.685 -10.757 -0.247 1.00 95.31 86 ARG A O 1
ATOM 645 N N . SER A 1 87 ? 2.914 -9.569 1.206 1.00 93.31 87 SER A N 1
ATOM 646 C CA . SER A 1 87 ? 3.745 -10.704 1.644 1.00 93.31 87 SER A CA 1
ATOM 647 C C . SER A 1 87 ? 2.940 -11.810 2.340 1.00 93.31 87 SER A C 1
ATOM 649 O O . SER A 1 87 ? 3.311 -12.980 2.278 1.00 93.31 87 SER A O 1
ATOM 651 N N . GLN A 1 88 ? 1.794 -11.463 2.934 1.00 92.00 88 GLN A N 1
ATOM 652 C CA . GLN A 1 88 ? 0.847 -12.412 3.527 1.00 92.00 88 GLN A CA 1
ATOM 653 C C . GLN A 1 88 ? -0.123 -13.038 2.509 1.00 92.00 88 GLN A C 1
ATOM 655 O O . GLN A 1 88 ? -0.926 -13.899 2.872 1.00 92.00 88 GLN A O 1
ATOM 660 N N . GLY A 1 89 ? -0.046 -12.645 1.234 1.00 92.50 89 GLY A N 1
ATOM 661 C CA . GLY A 1 89 ? -0.857 -13.203 0.153 1.00 92.50 89 GLY A CA 1
ATOM 662 C C . GLY A 1 89 ? -2.231 -12.555 -0.023 1.00 92.50 89 GLY A C 1
ATOM 663 O O . GLY A 1 89 ? -3.094 -13.169 -0.659 1.00 92.50 89 GLY A O 1
ATOM 664 N N . TRP A 1 90 ? -2.437 -11.353 0.521 1.00 95.44 90 TRP A N 1
ATOM 665 C CA . TRP A 1 90 ? -3.600 -10.520 0.211 1.00 95.44 90 TRP A CA 1
ATOM 666 C C . TRP A 1 90 ? -3.421 -9.832 -1.139 1.00 95.44 90 TRP A C 1
ATOM 668 O O . TRP A 1 90 ? -2.316 -9.421 -1.495 1.00 95.44 90 TRP A O 1
ATOM 678 N N . ILE A 1 91 ? -4.516 -9.647 -1.873 1.00 96.12 91 ILE A N 1
ATOM 679 C CA . ILE A 1 91 ? -4.550 -8.677 -2.966 1.00 96.12 91 ILE A CA 1
ATOM 680 C C . ILE A 1 91 ? -4.853 -7.316 -2.342 1.00 96.12 91 ILE A C 1
ATOM 682 O O . ILE A 1 91 ? -5.909 -7.116 -1.743 1.00 96.12 91 ILE A O 1
ATOM 686 N N . VAL A 1 92 ? -3.897 -6.397 -2.463 1.00 97.19 92 VAL A N 1
ATOM 687 C CA . VAL A 1 92 ? -3.983 -5.034 -1.929 1.00 97.19 92 VAL A CA 1
ATOM 688 C C . VAL A 1 92 ? -4.402 -4.102 -3.060 1.00 97.19 92 VAL A C 1
ATOM 690 O O . VAL A 1 92 ? -3.687 -4.003 -4.057 1.00 97.19 92 VAL A O 1
ATOM 693 N N . GLN A 1 93 ? -5.551 -3.448 -2.904 1.00 95.75 93 GLN A N 1
ATOM 694 C CA . GLN A 1 93 ? -6.101 -2.462 -3.840 1.00 95.75 93 GLN A CA 1
ATOM 695 C C . GLN A 1 93 ? -6.259 -1.103 -3.158 1.00 95.75 93 GLN A C 1
ATOM 697 O O . GLN A 1 93 ? -6.249 -1.016 -1.928 1.00 95.75 93 GLN A O 1
ATOM 702 N N . SER A 1 94 ? -6.445 -0.047 -3.952 1.00 95.06 94 SER A N 1
ATOM 703 C CA . SER A 1 94 ? -6.734 1.294 -3.432 1.00 95.06 94 SER A CA 1
ATOM 704 C C . SER A 1 94 ? -7.966 1.288 -2.519 1.00 95.06 94 SER A C 1
ATOM 706 O O . SER A 1 94 ? -9.019 0.756 -2.875 1.00 95.06 94 SER A O 1
ATOM 708 N N . GLY A 1 95 ? -7.837 1.896 -1.338 1.00 94.62 95 GLY A N 1
ATOM 709 C CA . GLY A 1 95 ? -8.936 2.090 -0.391 1.00 94.62 95 GLY A CA 1
ATOM 710 C C . GLY A 1 95 ? -9.766 3.350 -0.654 1.00 94.62 95 GLY A C 1
ATOM 711 O O . GLY A 1 95 ? -10.667 3.646 0.127 1.00 94.62 95 GLY A O 1
ATOM 712 N N . LEU A 1 96 ? -9.497 4.087 -1.742 1.00 93.25 96 LEU A N 1
ATOM 713 C CA . LEU A 1 96 ? -10.086 5.406 -2.012 1.00 93.25 96 LEU A CA 1
ATOM 714 C C . LEU A 1 96 ? -11.622 5.407 -1.976 1.00 93.25 96 LEU A C 1
ATOM 716 O O . LEU A 1 96 ? -12.213 6.313 -1.396 1.00 93.25 96 LEU A O 1
ATOM 720 N N . ALA A 1 97 ? -12.267 4.370 -2.520 1.00 90.69 97 ALA A N 1
ATOM 721 C CA . ALA A 1 97 ? -13.728 4.230 -2.506 1.00 90.69 97 ALA A CA 1
ATOM 722 C C . ALA A 1 97 ? -14.327 4.134 -1.087 1.00 90.69 97 ALA A C 1
ATOM 724 O O . ALA A 1 97 ? -15.522 4.346 -0.903 1.00 90.69 97 ALA A O 1
ATOM 725 N N . TYR A 1 98 ? -13.498 3.818 -0.092 1.00 91.75 98 TYR A N 1
ATOM 726 C CA . TYR A 1 98 ? -13.875 3.688 1.309 1.00 91.75 98 TYR A CA 1
ATOM 727 C C . TYR A 1 98 ? -13.261 4.787 2.187 1.00 91.75 98 TYR A C 1
ATOM 729 O O . TYR A 1 98 ? -13.475 4.787 3.390 1.00 91.75 98 TYR A O 1
ATOM 737 N N . GLY A 1 99 ? -12.477 5.717 1.633 1.00 91.19 99 GLY A N 1
ATOM 738 C CA . GLY A 1 99 ? -11.743 6.697 2.442 1.00 91.19 99 GLY A CA 1
ATOM 739 C C . GLY A 1 99 ? -10.664 6.068 3.335 1.00 91.19 99 GLY A C 1
ATOM 740 O O . GLY A 1 99 ? -10.326 6.621 4.380 1.00 91.19 99 GLY A O 1
ATOM 741 N N . THR A 1 100 ? -10.132 4.908 2.943 1.00 93.94 100 THR A N 1
ATOM 742 C CA . THR A 1 100 ? -9.032 4.220 3.633 1.00 93.94 100 THR A CA 1
ATOM 743 C C . THR A 1 100 ? -7.803 4.130 2.730 1.00 93.94 100 THR A C 1
ATOM 745 O O . THR A 1 100 ? -7.862 4.460 1.545 1.00 93.94 100 THR A O 1
ATOM 748 N N . LEU A 1 101 ? -6.664 3.695 3.276 1.00 95.31 101 LEU A N 1
ATOM 749 C CA . LEU A 1 101 ? -5.435 3.560 2.497 1.00 95.31 101 LEU A CA 1
ATOM 750 C C . LEU A 1 101 ? -5.561 2.412 1.484 1.00 95.31 101 LEU A C 1
ATOM 752 O O . LEU A 1 101 ? -5.395 2.618 0.282 1.00 95.31 101 LEU A O 1
ATOM 756 N N . PHE A 1 102 ? -5.913 1.215 1.963 1.00 97.19 102 PHE A N 1
ATOM 757 C CA . PHE A 1 102 ? -6.083 0.034 1.116 1.00 97.19 102 PHE A CA 1
ATOM 758 C C . PHE A 1 102 ? -7.371 -0.731 1.420 1.00 97.19 102 PHE A C 1
ATOM 760 O O . PHE A 1 102 ? -7.946 -0.616 2.504 1.00 97.19 102 PHE A O 1
ATOM 767 N N . ALA A 1 103 ? -7.786 -1.553 0.461 1.00 96.69 103 ALA A N 1
ATOM 768 C CA . ALA A 1 103 ? -8.776 -2.608 0.625 1.00 96.69 103 ALA A CA 1
ATOM 769 C C . ALA A 1 103 ? -8.120 -3.966 0.331 1.00 96.69 103 ALA A C 1
ATOM 771 O O . ALA A 1 103 ? -7.432 -4.116 -0.683 1.00 96.69 103 ALA A O 1
ATOM 772 N N . LEU A 1 104 ? -8.320 -4.943 1.219 1.00 96.69 104 LEU A N 1
ATOM 773 C CA . LEU A 1 104 ? -7.714 -6.272 1.118 1.00 96.69 104 LEU A CA 1
ATOM 774 C C . LEU A 1 104 ? -8.727 -7.299 0.619 1.00 96.69 104 LEU A C 1
ATOM 776 O O . LEU A 1 104 ? -9.825 -7.421 1.169 1.00 96.69 104 LEU A O 1
ATOM 780 N N . TYR A 1 105 ? -8.321 -8.068 -0.386 1.00 94.94 105 TYR A N 1
ATOM 781 C CA . TYR A 1 105 ? -9.106 -9.152 -0.966 1.00 94.94 105 TYR A CA 1
ATOM 782 C C . TYR A 1 105 ? -8.384 -10.486 -0.779 1.00 94.94 105 TYR A C 1
ATOM 784 O O . TYR A 1 105 ? -7.170 -10.591 -0.985 1.00 94.94 105 TYR A O 1
ATOM 792 N N . SER A 1 106 ? -9.139 -11.513 -0.391 1.00 91.81 106 SER A N 1
ATOM 793 C CA . SER A 1 106 ? -8.630 -12.877 -0.202 1.00 91.81 106 SER A CA 1
ATOM 794 C C . SER A 1 106 ? -8.425 -13.626 -1.530 1.00 91.81 106 SER A C 1
ATOM 796 O O . SER A 1 106 ? -7.612 -14.553 -1.602 1.00 91.81 106 SER A O 1
ATOM 798 N N . ALA A 1 107 ? -9.128 -13.197 -2.582 1.00 90.50 107 ALA A N 1
ATOM 799 C CA . ALA A 1 107 ? -9.056 -13.687 -3.957 1.00 90.50 107 ALA A CA 1
ATOM 800 C C . ALA A 1 107 ? -9.287 -12.527 -4.946 1.00 90.50 107 ALA A C 1
ATOM 802 O O . ALA A 1 107 ? -9.230 -11.364 -4.545 1.00 90.50 107 ALA A O 1
ATOM 803 N N . SER A 1 108 ? -9.500 -12.827 -6.232 1.00 90.50 108 SER A N 1
ATOM 804 C CA . SER A 1 108 ? -9.733 -11.798 -7.252 1.00 90.50 108 SER A CA 1
ATOM 805 C C . SER A 1 108 ? -10.890 -10.869 -6.848 1.00 90.50 108 SER A C 1
ATOM 807 O O . SER A 1 108 ? -11.940 -11.374 -6.448 1.00 90.50 108 SER A O 1
ATOM 809 N N . PRO A 1 109 ? -10.749 -9.536 -6.991 1.00 90.12 109 PRO A N 1
ATOM 810 C CA . PRO A 1 109 ? -11.848 -8.592 -6.770 1.00 90.12 109 PRO A CA 1
ATOM 811 C C . PRO A 1 109 ? -13.080 -8.831 -7.653 1.00 90.12 109 PRO A C 1
ATOM 813 O O . PRO A 1 109 ? -14.151 -8.326 -7.334 1.00 90.12 109 PRO A O 1
ATOM 816 N N . ASP A 1 110 ? -12.925 -9.584 -8.746 1.00 91.50 110 ASP A N 1
ATOM 817 C CA . ASP A 1 110 ? -14.031 -9.956 -9.636 1.00 91.50 110 ASP A CA 1
ATOM 818 C C . ASP A 1 110 ? -14.886 -11.096 -9.037 1.00 91.50 110 ASP A C 1
ATOM 820 O O . ASP A 1 110 ? -16.064 -11.218 -9.364 1.00 91.50 110 ASP A O 1
ATOM 824 N N . ASP A 1 111 ? -14.311 -11.892 -8.124 1.00 90.69 111 ASP A N 1
ATOM 825 C CA . ASP A 1 111 ? -14.946 -13.078 -7.531 1.00 90.69 111 ASP A CA 1
ATOM 826 C C . ASP A 1 111 ? -15.405 -12.852 -6.082 1.00 90.69 111 ASP A C 1
ATOM 828 O O . ASP A 1 111 ? -16.356 -13.481 -5.616 1.00 90.69 111 ASP A O 1
ATOM 832 N N . VAL A 1 112 ? -14.701 -11.995 -5.331 1.00 92.31 112 VAL A N 1
ATOM 833 C CA . VAL A 1 112 ? -14.947 -11.776 -3.898 1.00 92.31 112 VAL A CA 1
ATOM 834 C C . VAL A 1 112 ? -14.975 -10.296 -3.532 1.00 92.31 112 VAL A C 1
ATOM 836 O O . VAL A 1 112 ? -14.285 -9.465 -4.117 1.00 92.31 112 VAL A O 1
ATOM 839 N N . HIS A 1 113 ? -15.727 -9.965 -2.483 1.00 91.69 113 HIS A N 1
ATOM 840 C CA . HIS A 1 113 ? -15.670 -8.643 -1.865 1.00 91.69 113 HIS A CA 1
ATOM 841 C C . HIS A 1 113 ? -14.412 -8.478 -1.005 1.00 91.69 113 HIS A C 1
ATOM 843 O O . HIS A 1 113 ? -13.880 -9.452 -0.469 1.00 91.69 113 HIS A O 1
ATOM 849 N N . SER A 1 114 ? -13.957 -7.233 -0.824 1.00 92.31 114 SER A N 1
ATOM 850 C CA . SER A 1 114 ? -12.896 -6.963 0.144 1.00 92.31 114 SER A CA 1
ATOM 851 C C . SER A 1 114 ? -13.368 -7.257 1.563 1.00 92.31 114 SER A C 1
ATOM 853 O O . SER A 1 114 ? -14.482 -6.909 1.959 1.00 92.31 114 SER A O 1
ATOM 855 N N . GLU A 1 115 ? -12.488 -7.895 2.326 1.00 89.94 115 GLU A N 1
ATOM 856 C CA . GLU A 1 115 ? -12.760 -8.351 3.689 1.00 89.94 115 GLU A CA 1
ATOM 857 C C . GLU A 1 115 ? -12.335 -7.299 4.719 1.00 89.94 115 GLU A C 1
ATOM 859 O O . GLU A 1 115 ? -13.046 -7.035 5.698 1.00 89.94 115 GLU A O 1
ATOM 864 N N . TYR A 1 116 ? -11.202 -6.648 4.442 1.00 94.56 116 TYR A N 1
ATOM 865 C CA . TYR A 1 116 ? -10.586 -5.670 5.323 1.00 94.56 116 TYR A CA 1
ATOM 866 C C . TYR A 1 116 ? -10.328 -4.337 4.627 1.00 94.56 116 TYR A C 1
ATOM 868 O O . TYR A 1 116 ? -10.010 -4.286 3.435 1.00 94.56 116 TYR A O 1
ATOM 876 N N . LEU A 1 117 ? -10.408 -3.260 5.402 1.00 95.50 117 LEU A N 1
ATOM 877 C CA . LEU A 1 117 ? -10.011 -1.915 5.006 1.00 95.50 117 LEU A CA 1
ATOM 878 C C . LEU A 1 117 ? -8.859 -1.452 5.889 1.00 95.50 117 LEU A C 1
ATOM 880 O O . LEU A 1 117 ? -8.987 -1.395 7.107 1.00 95.50 117 LEU A O 1
ATOM 884 N N . VAL A 1 118 ? -7.735 -1.114 5.275 1.00 95.62 118 VAL A N 1
ATOM 885 C CA . VAL A 1 118 ? -6.524 -0.698 5.978 1.00 95.62 118 VAL A CA 1
ATOM 886 C C . VAL A 1 118 ? -6.535 0.808 6.151 1.00 95.62 118 VAL A C 1
ATOM 888 O O . VAL A 1 118 ? -6.540 1.547 5.165 1.00 95.62 118 VAL A O 1
ATOM 891 N N . TYR A 1 119 ? -6.500 1.261 7.396 1.00 94.19 119 TYR A N 1
ATOM 892 C CA . TYR A 1 119 ? -6.345 2.658 7.760 1.00 94.19 119 TYR A CA 1
ATOM 893 C C . TYR A 1 119 ? -4.967 2.884 8.382 1.00 94.19 119 TYR A C 1
ATOM 895 O O . TYR A 1 119 ? -4.554 2.166 9.289 1.00 94.19 119 TYR A O 1
ATOM 903 N N . LEU A 1 120 ? -4.277 3.913 7.901 1.00 92.06 120 LEU A N 1
ATOM 904 C CA . LEU A 1 120 ? -2.996 4.378 8.413 1.00 92.06 120 LEU A CA 1
ATOM 905 C C . LEU A 1 120 ? -3.045 5.903 8.412 1.00 92.06 120 LEU A C 1
ATOM 907 O O . LEU A 1 120 ? -3.314 6.501 7.368 1.00 92.06 120 LEU A O 1
ATOM 911 N N . ASP A 1 121 ? -2.789 6.529 9.559 1.00 86.25 121 ASP A N 1
ATOM 912 C CA . ASP A 1 121 ? -2.580 7.974 9.591 1.00 86.25 121 ASP A CA 1
ATOM 913 C C . ASP A 1 121 ? -1.245 8.284 8.880 1.00 86.25 121 ASP A C 1
ATOM 915 O O . ASP A 1 121 ? -0.217 7.727 9.272 1.00 86.25 121 ASP A O 1
ATOM 919 N N . PRO A 1 122 ? -1.215 9.138 7.840 1.00 74.75 122 PRO A N 1
ATOM 920 C CA . PRO A 1 122 ? 0.012 9.422 7.091 1.00 74.75 122 PRO A CA 1
ATOM 921 C C . PRO A 1 122 ? 1.135 10.033 7.938 1.00 74.75 122 PRO A C 1
ATOM 923 O O . PRO A 1 122 ? 2.308 9.840 7.633 1.00 74.75 122 PRO A O 1
ATOM 926 N N . ALA A 1 123 ? 0.784 10.760 9.002 1.00 76.25 123 ALA A N 1
ATOM 927 C CA . ALA A 1 123 ? 1.727 11.308 9.971 1.00 76.25 123 ALA A CA 1
ATOM 928 C C . ALA A 1 123 ? 1.949 10.358 11.161 1.00 76.25 123 ALA A C 1
ATOM 930 O O . ALA A 1 123 ? 2.570 10.746 12.151 1.00 76.25 123 ALA A O 1
ATOM 931 N N . ASN A 1 124 ? 1.425 9.132 11.072 1.00 77.88 124 ASN A N 1
ATOM 932 C CA . ASN A 1 124 ? 1.497 8.091 12.086 1.00 77.88 124 ASN A CA 1
ATOM 933 C C . ASN A 1 124 ? 0.986 8.556 13.464 1.00 77.88 124 ASN A C 1
ATOM 935 O O . ASN A 1 124 ? 1.478 8.135 14.516 1.00 77.88 124 ASN A O 1
ATOM 939 N N . LYS A 1 125 ? 0.009 9.470 13.459 1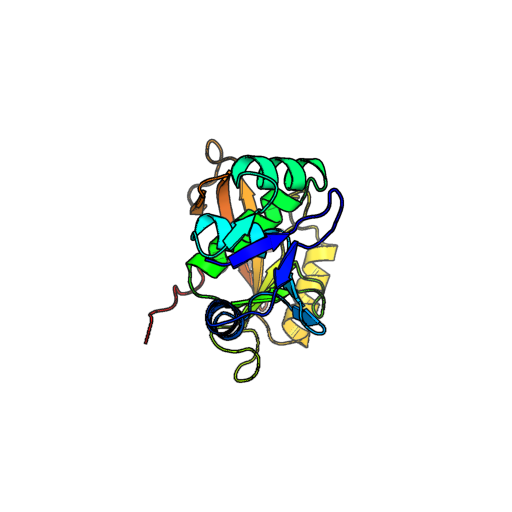.00 79.62 125 LYS A N 1
ATOM 940 C CA . LYS A 1 125 ? -0.595 10.009 14.679 1.00 79.62 125 LYS A CA 1
ATOM 941 C C . LYS A 1 125 ? -1.565 9.000 15.301 1.00 79.62 125 LYS A C 1
ATOM 943 O O . LYS A 1 125 ? -2.170 8.204 14.580 1.00 79.62 125 LYS A O 1
ATOM 948 N N . PRO A 1 126 ? -1.768 9.058 16.630 1.00 79.06 126 PRO A N 1
ATOM 949 C CA . PRO A 1 126 ? -2.855 8.332 17.272 1.00 79.06 126 PRO A CA 1
ATOM 950 C C . PRO A 1 126 ? -4.202 8.661 16.621 1.00 79.06 126 PRO A C 1
ATOM 952 O O . PRO A 1 126 ? -4.454 9.805 16.236 1.00 79.06 126 PRO A O 1
ATOM 955 N N . LEU A 1 127 ? -5.077 7.658 16.534 1.00 83.06 127 LEU A N 1
ATOM 956 C CA . LEU A 1 127 ? -6.402 7.815 15.945 1.00 83.06 127 LEU A CA 1
ATOM 957 C C . LEU A 1 127 ? -7.201 8.888 16.699 1.00 83.06 127 LEU A C 1
ATOM 959 O O . LEU A 1 127 ? -7.436 8.777 17.902 1.00 83.06 127 LEU A O 1
ATOM 963 N N . SER A 1 128 ? -7.638 9.924 15.982 1.00 85.50 128 SER A N 1
ATOM 964 C CA . SER A 1 128 ? -8.481 10.968 16.566 1.00 85.50 128 SER A CA 1
ATOM 965 C C . SER A 1 128 ? -9.905 10.461 16.820 1.00 85.50 128 SER A C 1
ATOM 967 O O . SER A 1 128 ? -10.398 9.583 16.108 1.00 85.50 128 SER A O 1
ATOM 969 N N . TRP A 1 129 ? -10.602 11.053 17.796 1.00 83.75 129 TRP A N 1
ATOM 970 C CA . TRP A 1 129 ? -12.002 10.714 18.073 1.00 83.75 129 TRP A CA 1
ATOM 971 C C . TRP A 1 129 ? -12.919 10.879 16.840 1.00 83.75 129 TRP A C 1
ATOM 973 O O . TRP A 1 129 ? -13.634 9.927 16.519 1.00 83.75 129 TRP A O 1
ATOM 983 N N . PRO A 1 130 ? -12.862 11.992 16.073 1.00 88.44 130 PRO A N 1
ATOM 984 C CA . PRO A 1 130 ? -13.626 12.111 14.830 1.00 88.44 130 PRO A CA 1
ATOM 985 C C . PRO A 1 130 ? -13.274 11.038 13.793 1.00 88.44 130 PRO A C 1
ATOM 987 O O . PRO A 1 130 ? -14.174 10.438 13.207 1.00 88.44 130 PRO A O 1
ATOM 990 N N . SER A 1 131 ? -11.983 10.744 13.593 1.00 87.19 131 SER A N 1
ATOM 991 C CA . SER A 1 131 ? -11.550 9.687 12.666 1.00 87.19 131 SER A CA 1
ATOM 992 C C . SER A 1 131 ? -12.132 8.334 13.065 1.00 87.19 131 SER A C 1
ATOM 994 O O . SER A 1 131 ? -12.620 7.590 12.220 1.00 87.19 131 SER A O 1
ATOM 996 N N . MET A 1 132 ? -12.141 8.025 14.361 1.00 85.56 132 MET A N 1
ATOM 997 C CA . MET A 1 132 ? -12.713 6.784 14.872 1.00 85.56 132 MET A CA 1
ATOM 998 C C . MET A 1 132 ? -14.226 6.698 14.645 1.00 85.56 132 MET A C 1
ATOM 1000 O O . MET A 1 132 ? -14.718 5.642 14.243 1.00 85.56 132 MET A O 1
ATOM 1004 N N . GLN A 1 133 ? -14.968 7.791 14.848 1.00 87.44 133 GLN A N 1
ATOM 1005 C CA . GLN A 1 133 ? -16.405 7.839 14.550 1.00 87.44 133 GLN A CA 1
ATOM 1006 C C . GLN A 1 133 ? -16.6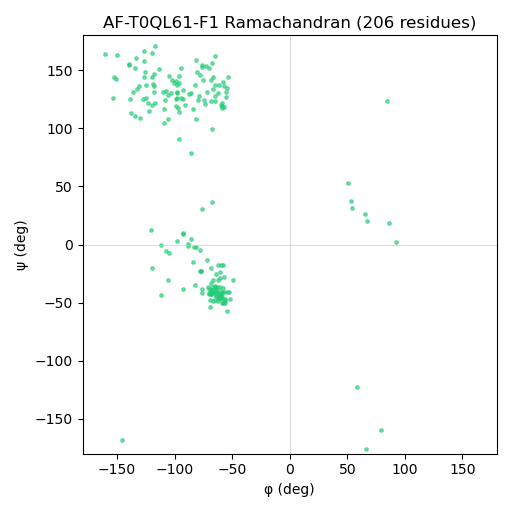77 7.597 13.059 1.00 87.44 133 GLN A C 1
ATOM 1008 O O . GLN A 1 133 ? -17.561 6.811 12.716 1.00 87.44 133 GLN A O 1
ATOM 1013 N N . VAL A 1 134 ? -15.887 8.220 12.177 1.00 90.38 134 VAL A N 1
ATOM 1014 C CA . VAL A 1 134 ? -15.989 8.032 10.721 1.00 90.38 134 VAL A CA 1
ATOM 1015 C C . VAL A 1 134 ? -15.702 6.584 10.335 1.00 90.38 134 VAL A C 1
ATOM 1017 O O . VAL A 1 134 ? -16.499 5.982 9.620 1.00 90.38 134 VAL A O 1
ATOM 1020 N N . LEU A 1 135 ? -14.612 5.999 10.840 1.00 89.62 135 LEU A N 1
ATOM 1021 C CA . LEU A 1 135 ? -14.245 4.616 10.535 1.00 89.62 135 LEU A CA 1
ATOM 1022 C C . LEU A 1 135 ? -15.275 3.610 11.061 1.00 89.62 135 LEU A C 1
ATOM 1024 O O . LEU A 1 135 ? -15.565 2.639 10.371 1.00 89.62 135 LEU A O 1
ATOM 1028 N N . THR A 1 136 ? -15.852 3.858 12.240 1.00 86.94 136 THR A N 1
ATOM 1029 C CA . THR A 1 136 ? -16.899 3.003 12.829 1.00 86.94 136 THR A CA 1
ATOM 1030 C C . THR A 1 136 ? -18.197 3.059 12.027 1.00 86.94 136 THR A C 1
ATOM 1032 O O . THR A 1 136 ? -18.858 2.042 11.837 1.00 86.94 136 THR A O 1
ATOM 1035 N N . ARG A 1 137 ? -18.575 4.242 11.530 1.00 87.69 137 ARG A N 1
ATOM 1036 C CA . ARG A 1 137 ? -19.731 4.379 10.637 1.00 87.69 137 ARG A CA 1
ATOM 1037 C C . ARG A 1 137 ? -19.475 3.685 9.301 1.00 87.69 137 ARG A C 1
ATOM 1039 O O . ARG A 1 137 ? -20.301 2.903 8.847 1.00 87.69 137 ARG A O 1
ATOM 1046 N N . LEU A 1 138 ? -18.318 3.951 8.697 1.00 89.56 138 LEU A N 1
ATOM 1047 C CA . LEU A 1 138 ? -17.916 3.369 7.421 1.00 89.56 138 LEU A CA 1
ATOM 1048 C C . LEU A 1 138 ? -17.929 1.838 7.477 1.00 89.56 138 LEU A C 1
ATOM 1050 O O . LEU A 1 138 ? -18.506 1.202 6.598 1.00 89.56 138 LEU A O 1
ATOM 1054 N N . SER A 1 139 ? -17.296 1.248 8.496 1.00 87.25 139 SER A N 1
ATOM 1055 C CA . SER A 1 139 ? -17.195 -0.206 8.654 1.00 87.25 139 SER A CA 1
ATOM 1056 C C . SER A 1 139 ? -18.563 -0.873 8.715 1.00 87.25 139 SER A C 1
ATOM 1058 O O . SER A 1 139 ? -18.754 -1.946 8.135 1.00 87.25 139 SER A O 1
ATOM 1060 N N . GLU A 1 140 ? -19.519 -0.206 9.361 1.00 85.44 140 GLU A N 1
ATOM 1061 C CA . GLU A 1 140 ? -20.886 -0.681 9.499 1.00 85.44 140 GLU A CA 1
ATOM 1062 C C . GLU A 1 140 ? -21.713 -0.515 8.220 1.00 85.44 140 GLU A C 1
ATOM 1064 O O . GLU A 1 140 ? -22.475 -1.418 7.864 1.00 85.44 140 GLU A O 1
ATOM 1069 N N . ASP A 1 141 ? -21.526 0.582 7.487 1.00 88.50 141 ASP A N 1
ATOM 1070 C CA . ASP A 1 141 ? -22.243 0.838 6.235 1.00 88.50 141 ASP A CA 1
ATOM 1071 C C . ASP A 1 141 ? -21.813 -0.148 5.136 1.00 88.50 141 ASP A C 1
ATOM 1073 O O . ASP A 1 141 ? -22.653 -0.710 4.433 1.00 88.50 141 ASP A O 1
ATOM 1077 N N . VAL A 1 142 ? -20.507 -0.423 5.010 1.00 89.88 142 VAL A N 1
ATOM 1078 C CA . VAL A 1 142 ? -19.983 -1.309 3.951 1.00 89.88 142 VAL A CA 1
ATOM 1079 C C . VAL A 1 142 ? -19.737 -2.753 4.396 1.00 89.88 142 VAL A C 1
ATOM 1081 O O . VAL A 1 142 ? -19.243 -3.549 3.590 1.00 89.88 142 VAL A O 1
ATOM 1084 N N . LYS A 1 143 ? -20.064 -3.081 5.656 1.00 88.38 143 LYS A N 1
ATOM 1085 C CA . LYS A 1 143 ? -19.897 -4.395 6.310 1.00 88.38 143 LYS A CA 1
ATOM 1086 C C . LYS A 1 143 ? -18.472 -4.962 6.228 1.00 88.38 143 LYS A C 1
ATOM 1088 O O . LYS A 1 143 ? -18.284 -6.174 6.096 1.00 88.38 143 LYS A O 1
ATOM 1093 N N . LYS A 1 144 ? -17.460 -4.095 6.332 1.00 89.69 144 LYS A N 1
ATOM 1094 C CA . LYS A 1 144 ? -16.032 -4.468 6.271 1.00 89.69 144 LYS A CA 1
ATOM 1095 C C . LYS A 1 144 ? -15.337 -4.224 7.598 1.00 89.69 144 LYS A C 1
ATOM 1097 O O . LYS A 1 144 ? -15.720 -3.347 8.363 1.00 89.69 144 LYS A O 1
ATOM 1102 N N . THR A 1 145 ? -14.304 -5.009 7.873 1.00 91.56 145 THR A N 1
ATOM 1103 C CA . THR A 1 145 ? -13.505 -4.860 9.094 1.00 91.56 145 THR A CA 1
ATOM 1104 C C . THR A 1 145 ? -12.383 -3.850 8.851 1.00 91.56 145 THR A C 1
ATOM 1106 O O . THR A 1 145 ? -11.650 -3.970 7.873 1.00 91.56 145 THR A O 1
ATOM 1109 N N . ILE A 1 146 ? -12.229 -2.861 9.726 1.00 92.12 146 ILE A N 1
ATOM 1110 C CA . ILE A 1 146 ? -11.123 -1.902 9.678 1.00 92.12 146 ILE A CA 1
ATOM 1111 C C . ILE A 1 146 ? -9.894 -2.516 10.338 1.00 92.12 146 ILE A C 1
ATOM 1113 O O . ILE A 1 146 ? -9.988 -3.123 11.405 1.00 92.12 146 ILE A O 1
ATOM 1117 N N . LEU A 1 147 ? -8.744 -2.317 9.710 1.00 92.75 147 LEU A N 1
ATOM 1118 C CA . LEU A 1 147 ? -7.417 -2.575 10.245 1.00 92.75 147 LEU A CA 1
ATOM 1119 C C . LEU A 1 147 ? -6.757 -1.226 10.501 1.00 92.75 147 LEU A C 1
ATOM 1121 O O . LEU A 1 147 ? -6.367 -0.531 9.565 1.00 92.75 147 LEU A O 1
ATOM 1125 N N . LEU A 1 148 ? -6.680 -0.839 11.769 1.00 91.19 148 LEU A N 1
ATOM 1126 C CA . LEU A 1 148 ? -5.952 0.337 12.217 1.00 91.19 148 LEU A CA 1
ATOM 1127 C C . LEU A 1 148 ? -4.476 -0.030 12.340 1.00 91.19 148 LEU A C 1
ATOM 1129 O O . LEU A 1 148 ? -4.088 -0.754 13.256 1.00 91.19 148 LEU A O 1
ATOM 1133 N N . CYS A 1 149 ? -3.669 0.472 11.417 1.00 92.31 1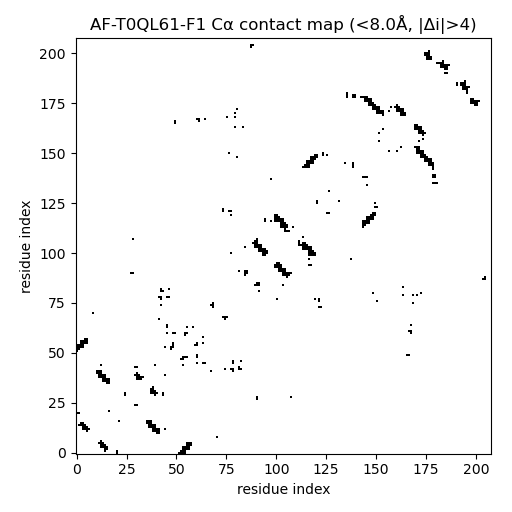49 CYS A N 1
ATOM 1134 C CA . CYS A 1 149 ? -2.228 0.287 11.396 1.00 92.31 149 CYS A CA 1
ATOM 1135 C C . CYS A 1 149 ? -1.527 1.478 12.052 1.00 92.31 149 CYS A C 1
ATOM 1137 O O . CYS A 1 149 ? -1.876 2.632 11.801 1.00 92.31 149 CYS A O 1
ATOM 1139 N N . GLN A 1 150 ? -0.494 1.192 12.839 1.00 91.19 150 GLN A N 1
ATOM 1140 C CA . GLN A 1 150 ? 0.440 2.183 13.361 1.00 91.19 150 GLN A CA 1
ATOM 1141 C C . GLN A 1 150 ? 1.863 1.651 13.216 1.00 91.19 150 GLN A C 1
ATOM 1143 O O . GLN A 1 150 ? 2.148 0.501 13.557 1.00 91.19 150 GLN A O 1
ATOM 1148 N N . LEU A 1 151 ? 2.745 2.484 12.679 1.00 91.12 151 LEU A N 1
ATOM 1149 C CA . LEU A 1 151 ? 4.146 2.148 12.475 1.00 91.12 151 LEU A CA 1
ATOM 1150 C C . LEU A 1 151 ? 4.984 2.631 13.656 1.00 91.12 151 LEU A C 1
ATOM 1152 O O . LEU A 1 151 ? 4.649 3.606 14.318 1.00 91.12 151 LEU A O 1
ATOM 1156 N N . HIS A 1 152 ? 6.090 1.955 13.919 1.00 90.81 152 HIS A N 1
ATOM 1157 C CA . HIS A 1 152 ? 7.009 2.281 15.002 1.00 90.81 152 HIS A CA 1
ATOM 1158 C C . HIS A 1 152 ? 8.441 2.116 14.518 1.00 90.81 152 HIS A C 1
ATOM 1160 O O . HIS A 1 152 ? 8.723 1.325 13.609 1.00 90.81 152 HIS A O 1
ATOM 1166 N N . ASP A 1 153 ? 9.350 2.843 15.159 1.00 90.25 153 ASP A N 1
ATOM 1167 C CA . ASP A 1 153 ? 10.770 2.554 15.028 1.00 90.25 153 ASP A CA 1
ATOM 1168 C C . ASP A 1 153 ? 11.027 1.138 15.582 1.00 90.25 153 ASP A C 1
ATOM 1170 O O . ASP A 1 153 ? 10.588 0.845 16.699 1.00 90.25 153 ASP A O 1
ATOM 1174 N N . PRO A 1 154 ? 11.726 0.255 14.845 1.00 90.38 154 PRO A N 1
ATOM 1175 C CA . PRO A 1 154 ? 12.069 -1.087 15.315 1.00 90.38 154 PRO A CA 1
ATOM 1176 C C . PRO A 1 154 ? 12.704 -1.137 16.712 1.00 90.38 154 PRO A C 1
ATOM 1178 O O . PRO A 1 154 ? 12.521 -2.119 17.425 1.00 90.38 154 PRO A O 1
ATOM 1181 N N . SER A 1 155 ? 13.436 -0.093 17.107 1.00 89.31 155 SER A N 1
ATOM 1182 C CA . SER A 1 155 ? 14.110 0.001 18.407 1.00 89.31 155 SER A CA 1
ATOM 1183 C C . SER A 1 155 ? 13.184 0.361 19.575 1.00 89.31 155 SER A C 1
ATOM 1185 O O . SER A 1 155 ? 13.508 0.045 20.718 1.00 89.31 155 SER A O 1
ATOM 1187 N N . SER A 1 156 ? 12.037 0.996 19.309 1.00 89.69 156 SER A N 1
ATOM 1188 C CA . SER A 1 156 ? 11.078 1.455 20.334 1.00 89.69 156 SER A CA 1
ATOM 1189 C C . SER A 1 156 ? 9.684 0.840 20.184 1.00 89.69 156 SER A C 1
ATOM 1191 O O . SER A 1 156 ? 8.724 1.284 20.816 1.00 89.69 156 SER A O 1
ATOM 1193 N N . ALA A 1 157 ? 9.562 -0.190 19.349 1.00 88.25 157 ALA A N 1
ATOM 1194 C CA . ALA A 1 157 ? 8.293 -0.817 19.035 1.00 88.25 157 ALA A CA 1
ATOM 1195 C C . ALA A 1 157 ? 7.677 -1.546 20.247 1.00 88.25 157 ALA A C 1
ATOM 1197 O O . ALA A 1 157 ? 8.397 -2.170 21.032 1.00 88.25 157 ALA A O 1
ATOM 1198 N N . PRO A 1 158 ? 6.340 -1.532 20.391 1.00 86.94 158 PRO A N 1
ATOM 1199 C CA . PRO A 1 158 ? 5.668 -2.297 21.433 1.00 86.94 158 PRO A CA 1
ATOM 1200 C C . PRO A 1 158 ? 5.799 -3.807 21.177 1.00 86.94 158 PRO A C 1
ATOM 1202 O O . PRO A 1 158 ? 5.942 -4.249 20.039 1.00 86.94 158 PRO A O 1
ATOM 1205 N N . THR A 1 159 ? 5.691 -4.623 22.229 1.00 83.88 159 THR A N 1
ATOM 1206 C CA . THR A 1 159 ? 5.916 -6.084 22.172 1.00 83.88 159 THR A CA 1
ATOM 1207 C C . THR A 1 159 ? 5.027 -6.816 21.160 1.00 83.88 159 THR A C 1
ATOM 1209 O O . THR A 1 159 ? 5.401 -7.866 20.648 1.00 83.88 159 THR A O 1
ATOM 1212 N N . ASN A 1 160 ? 3.838 -6.284 20.870 1.00 82.75 160 ASN A N 1
ATOM 1213 C CA . ASN A 1 160 ? 2.896 -6.852 19.906 1.00 82.75 160 ASN A CA 1
ATOM 1214 C C . ASN A 1 160 ? 3.118 -6.367 18.462 1.00 82.75 160 ASN A C 1
ATOM 1216 O O . ASN A 1 160 ? 2.347 -6.752 17.581 1.00 82.75 160 ASN A O 1
ATOM 1220 N N . ALA A 1 161 ? 4.111 -5.510 18.208 1.00 87.31 161 ALA A N 1
ATOM 1221 C CA . ALA A 1 161 ? 4.416 -5.050 16.864 1.00 87.31 161 ALA A CA 1
ATOM 1222 C C . ALA A 1 161 ? 5.140 -6.131 16.052 1.00 87.31 161 ALA A C 1
ATOM 1224 O O . ALA A 1 161 ? 6.006 -6.858 16.537 1.00 87.31 161 ALA A O 1
ATOM 1225 N N . LEU A 1 162 ? 4.789 -6.211 14.775 1.00 88.88 162 LEU A N 1
ATOM 1226 C CA . LEU A 1 162 ? 5.385 -7.106 13.799 1.00 88.88 162 LEU A CA 1
ATOM 1227 C C . LEU A 1 162 ? 6.497 -6.372 13.056 1.00 88.88 162 LEU A C 1
ATOM 1229 O O . LEU A 1 162 ? 6.262 -5.318 12.467 1.00 88.88 162 LEU A O 1
ATOM 1233 N N . LEU A 1 163 ? 7.700 -6.940 13.042 1.00 91.62 163 LEU A N 1
ATOM 1234 C CA . LEU A 1 163 ? 8.806 -6.388 12.269 1.00 91.62 163 LEU A CA 1
ATOM 1235 C C . LEU A 1 163 ? 8.601 -6.666 10.773 1.00 91.62 163 LEU A C 1
ATOM 1237 O O . LEU A 1 163 ? 8.446 -7.813 10.351 1.00 91.62 163 LEU A O 1
ATOM 1241 N N . ILE A 1 164 ? 8.615 -5.609 9.970 1.00 89.25 164 ILE A N 1
ATOM 1242 C CA . ILE A 1 164 ? 8.581 -5.648 8.512 1.00 89.25 164 ILE A CA 1
ATOM 1243 C C . ILE A 1 164 ? 9.979 -5.297 8.025 1.00 89.25 164 ILE A C 1
ATOM 1245 O O . ILE A 1 164 ? 10.395 -4.142 8.093 1.00 89.25 164 ILE A O 1
ATOM 1249 N N . THR A 1 165 ? 10.693 -6.292 7.510 1.00 89.88 165 THR A N 1
ATOM 1250 C CA . THR A 1 165 ? 12.016 -6.113 6.908 1.00 89.88 165 THR A CA 1
ATOM 1251 C C . THR A 1 165 ? 11.906 -6.277 5.401 1.00 89.88 165 THR A C 1
ATOM 1253 O O . THR A 1 165 ? 11.435 -7.300 4.905 1.00 89.88 165 THR A O 1
ATOM 1256 N N . THR A 1 166 ? 12.345 -5.259 4.670 1.00 87.25 166 THR A N 1
ATOM 1257 C CA . THR A 1 166 ? 12.433 -5.252 3.207 1.00 87.25 166 THR A CA 1
ATOM 1258 C C . THR A 1 166 ? 13.857 -4.867 2.791 1.00 87.25 166 THR A C 1
ATOM 1260 O O . THR A 1 166 ? 14.600 -4.335 3.618 1.00 87.25 166 THR A O 1
ATOM 1263 N N . PRO A 1 167 ? 14.250 -5.051 1.517 1.00 87.81 167 PRO A N 1
ATOM 1264 C CA . PRO A 1 167 ? 15.573 -4.632 1.046 1.00 87.81 167 PRO A CA 1
ATOM 1265 C C . PRO A 1 167 ? 15.868 -3.128 1.189 1.00 87.81 167 PRO A C 1
ATOM 1267 O O . PRO A 1 167 ? 17.025 -2.732 1.106 1.00 87.81 167 PRO A O 1
ATOM 1270 N N . VAL A 1 168 ? 14.841 -2.289 1.368 1.00 90.19 168 VAL A N 1
ATOM 1271 C CA . VAL A 1 168 ? 14.962 -0.818 1.375 1.00 90.19 168 VAL A CA 1
ATOM 1272 C C . VAL A 1 168 ? 14.534 -0.161 2.688 1.00 90.19 168 VAL A C 1
ATOM 1274 O O . VAL A 1 168 ? 14.918 0.973 2.954 1.00 90.19 168 VAL A O 1
ATOM 1277 N N . VAL A 1 169 ? 13.746 -0.848 3.518 1.00 88.00 169 VAL A N 1
ATOM 1278 C CA . VAL A 1 169 ? 13.241 -0.307 4.785 1.00 88.00 169 VAL A CA 1
ATOM 1279 C C . VAL A 1 169 ? 12.970 -1.411 5.799 1.00 88.00 169 VAL A C 1
ATOM 1281 O O . VAL A 1 169 ? 12.504 -2.495 5.436 1.00 88.00 169 VAL A O 1
ATOM 1284 N N . THR A 1 170 ? 13.232 -1.108 7.071 1.00 92.38 170 THR A N 1
ATOM 1285 C CA . THR A 1 170 ? 12.817 -1.921 8.216 1.00 92.38 170 THR A CA 1
ATOM 1286 C C . THR A 1 17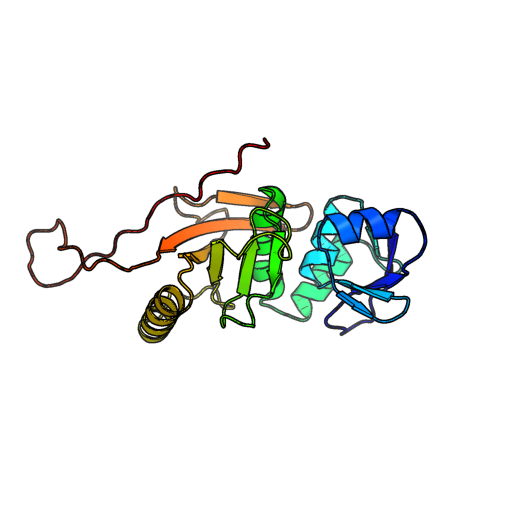0 ? 11.982 -1.071 9.165 1.00 92.38 170 THR A C 1
ATOM 1288 O O . THR A 1 170 ? 12.453 -0.038 9.634 1.00 92.38 170 THR A O 1
ATOM 1291 N N . LEU A 1 171 ? 10.748 -1.493 9.433 1.00 90.94 171 LEU A N 1
ATOM 1292 C CA . LEU A 1 171 ? 9.797 -0.806 10.314 1.00 90.94 171 LEU A CA 1
ATOM 1293 C C . LEU A 1 171 ? 9.037 -1.827 11.154 1.00 90.94 171 LEU A C 1
ATOM 1295 O O . LEU A 1 171 ? 8.887 -2.975 10.743 1.00 90.94 171 LEU A O 1
ATOM 1299 N N . ALA A 1 172 ? 8.531 -1.417 12.311 1.00 91.94 172 ALA A N 1
ATOM 1300 C CA . ALA A 1 172 ? 7.625 -2.239 13.101 1.00 91.94 172 ALA A CA 1
ATOM 1301 C C . ALA A 1 172 ? 6.176 -1.781 12.891 1.00 91.94 172 ALA A C 1
ATOM 1303 O O . ALA A 1 172 ? 5.906 -0.586 12.832 1.00 91.94 172 ALA A O 1
ATOM 1304 N N . LEU A 1 173 ? 5.238 -2.718 12.768 1.00 91.88 173 LEU A N 1
ATOM 1305 C CA . LEU A 1 173 ? 3.814 -2.459 12.558 1.00 91.88 173 LEU A CA 1
ATOM 1306 C C . LEU A 1 173 ? 3.008 -3.048 13.710 1.00 91.88 173 LEU A C 1
ATOM 1308 O O . LEU A 1 173 ? 3.008 -4.260 13.911 1.00 91.88 173 LEU A O 1
ATOM 1312 N N . SER A 1 174 ? 2.271 -2.211 14.430 1.00 90.50 174 SER A N 1
ATOM 1313 C CA . SER A 1 174 ? 1.178 -2.667 15.286 1.00 90.50 174 SER A CA 1
ATOM 1314 C C . SER A 1 174 ? -0.143 -2.496 14.550 1.00 90.50 174 SER A C 1
ATOM 1316 O O . SER A 1 174 ? -0.385 -1.448 13.949 1.00 90.50 174 SER A O 1
ATOM 1318 N N . GLU A 1 175 ? -1.013 -3.492 14.636 1.00 89.00 175 GLU A N 1
ATOM 1319 C CA . GLU A 1 175 ? -2.343 -3.439 14.041 1.00 89.00 175 GLU A CA 1
ATOM 1320 C C . GLU A 1 175 ? -3.430 -3.760 15.067 1.00 89.00 175 GLU A C 1
ATOM 1322 O O . GLU A 1 175 ? -3.257 -4.598 15.956 1.00 89.00 175 GLU A O 1
ATOM 1327 N N . VAL A 1 176 ? -4.565 -3.082 14.928 1.00 85.94 176 VAL A N 1
ATOM 1328 C CA . VAL A 1 176 ? -5.786 -3.328 15.693 1.00 85.94 176 VAL A CA 1
ATOM 1329 C C . VAL A 1 176 ? -6.927 -3.496 14.706 1.00 85.94 176 VAL A C 1
ATOM 1331 O O . VAL A 1 176 ? -7.161 -2.611 13.887 1.00 85.94 176 VAL A O 1
ATOM 1334 N N . MET A 1 177 ? -7.661 -4.606 14.788 1.00 86.88 177 MET A N 1
ATOM 1335 C CA . MET A 1 177 ? -8.862 -4.768 13.974 1.00 86.88 177 MET A CA 1
ATOM 1336 C C . MET A 1 177 ? -10.119 -4.371 14.747 1.00 86.88 177 MET A C 1
ATOM 1338 O O . MET A 1 177 ? -10.242 -4.658 15.941 1.00 86.88 177 MET A O 1
ATOM 1342 N N . PHE A 1 178 ? -11.085 -3.787 14.044 1.00 82.69 178 PHE A N 1
ATOM 1343 C CA . PHE A 1 178 ? -12.444 -3.605 14.543 1.00 82.69 178 PHE A CA 1
ATOM 1344 C C . PHE A 1 178 ? -13.446 -3.590 13.386 1.00 82.69 178 PHE A C 1
ATOM 1346 O O . PHE A 1 178 ? -13.176 -3.069 12.310 1.00 82.69 178 PHE A O 1
ATOM 1353 N N . ARG A 1 179 ? -14.625 -4.172 13.599 1.00 75.00 179 ARG A N 1
ATOM 1354 C CA . ARG A 1 179 ? -15.779 -4.040 12.685 1.00 75.00 179 ARG A CA 1
ATOM 1355 C C . ARG A 1 179 ? -16.884 -3.231 13.349 1.00 75.00 179 ARG A C 1
ATOM 1357 O O . ARG A 1 179 ? -17.446 -2.323 12.752 1.00 75.00 179 ARG A O 1
ATOM 1364 N N . TYR A 1 180 ? -17.101 -3.554 14.616 1.00 67.50 180 TYR A N 1
ATOM 1365 C CA . TYR A 1 180 ? -17.846 -2.787 15.594 1.00 67.50 180 TYR A CA 1
ATOM 1366 C C . TYR A 1 180 ? -16.874 -2.461 16.712 1.00 67.50 180 TYR A C 1
ATOM 1368 O O . TYR A 1 180 ? -16.028 -3.297 17.039 1.00 67.50 180 TYR A O 1
ATOM 1376 N N . TRP A 1 181 ? -16.993 -1.278 17.298 1.00 62.72 181 TRP A N 1
ATOM 1377 C CA . TRP A 1 181 ? -16.269 -0.959 18.516 1.00 62.72 181 TRP A CA 1
ATOM 1378 C C . TRP A 1 181 ? -17.201 -1.205 19.708 1.00 62.72 181 TRP A C 1
ATOM 1380 O O . TRP A 1 181 ? -17.977 -0.312 20.054 1.00 62.72 181 TRP A O 1
ATOM 1390 N N . PRO A 1 182 ? -17.226 -2.416 20.304 1.00 52.72 182 PRO A N 1
ATOM 1391 C CA . PRO A 1 182 ? -18.083 -2.662 21.451 1.00 52.72 182 PRO A CA 1
ATOM 1392 C C . PRO A 1 182 ? -17.600 -1.794 22.613 1.00 52.72 182 PRO A C 1
ATOM 1394 O O . PRO A 1 182 ? -16.441 -1.866 23.024 1.00 52.72 182 PRO A O 1
ATOM 1397 N N . ALA A 1 183 ? -18.492 -0.962 23.144 1.00 54.69 183 ALA A N 1
ATOM 1398 C CA . ALA A 1 183 ? -18.257 -0.267 24.397 1.00 54.69 183 ALA A CA 1
ATOM 1399 C C . ALA A 1 183 ? -18.239 -1.320 25.517 1.00 54.69 183 ALA A C 1
ATOM 1401 O O . ALA A 1 183 ? -19.286 -1.806 25.938 1.00 54.69 183 ALA A O 1
ATOM 1402 N N . LEU A 1 184 ? -17.047 -1.729 25.954 1.00 51.59 184 LEU A N 1
ATOM 1403 C CA . LEU A 1 184 ? -16.881 -2.629 27.092 1.00 51.59 184 LEU A CA 1
ATOM 1404 C C . LEU A 1 184 ? -16.531 -1.810 28.337 1.00 51.59 184 LEU A C 1
ATOM 1406 O O . LEU A 1 184 ? -15.786 -0.828 28.272 1.00 51.59 184 LEU A O 1
ATOM 1410 N N . ALA A 1 185 ? -17.090 -2.209 29.479 1.00 48.75 185 ALA A N 1
ATOM 1411 C CA . ALA A 1 185 ? -16.726 -1.631 30.765 1.00 48.75 185 ALA A CA 1
ATOM 1412 C C . ALA A 1 185 ? -15.237 -1.895 31.047 1.00 48.75 185 ALA A C 1
ATOM 1414 O O . ALA A 1 185 ? -14.739 -2.996 30.787 1.00 48.75 185 ALA A O 1
ATOM 1415 N N . SER A 1 186 ? -14.524 -0.885 31.554 1.00 47.78 186 SER A N 1
ATOM 1416 C CA . SER A 1 186 ? -13.153 -1.067 32.033 1.00 47.78 186 SER A CA 1
ATOM 1417 C C . SER A 1 186 ? -13.117 -2.134 33.129 1.00 47.78 186 SER A C 1
ATOM 1419 O O . SER A 1 186 ? -14.012 -2.199 33.969 1.00 47.78 186 SER A O 1
ATOM 1421 N N . ALA A 1 187 ? -12.084 -2.981 33.112 1.00 54.41 187 ALA A N 1
ATOM 1422 C CA . ALA A 1 187 ? -11.842 -3.955 34.177 1.00 54.41 187 ALA A CA 1
ATOM 1423 C C . ALA A 1 187 ? -11.352 -3.283 35.474 1.00 54.41 187 ALA A C 1
ATOM 1425 O O . ALA A 1 187 ? -11.344 -3.915 36.527 1.00 54.41 187 ALA A O 1
ATOM 1426 N N . GLU A 1 188 ? -10.947 -2.012 35.399 1.00 55.72 188 GLU A N 1
ATOM 1427 C CA . GLU A 1 188 ? -10.646 -1.194 36.567 1.00 55.72 188 GLU A CA 1
ATOM 1428 C C . GLU A 1 188 ? -11.952 -0.700 37.186 1.00 55.72 188 GLU A C 1
ATOM 1430 O O . GLU A 1 188 ? -12.799 -0.117 36.511 1.00 55.72 188 GLU A O 1
ATOM 1435 N N . THR A 1 189 ? -12.100 -0.932 38.488 1.00 47.62 189 THR A N 1
ATOM 1436 C CA . THR A 1 189 ? -13.273 -0.668 39.334 1.00 47.62 189 THR A CA 1
ATOM 1437 C C . THR A 1 189 ? -13.576 0.828 39.534 1.00 47.62 189 THR A C 1
ATOM 1439 O O . THR A 1 189 ? -13.999 1.240 40.612 1.00 47.62 189 THR A O 1
ATOM 1442 N N . THR A 1 190 ? -13.364 1.659 38.512 1.00 46.44 190 THR A N 1
ATOM 1443 C CA . THR A 1 190 ? -13.710 3.082 38.505 1.00 46.44 190 THR A CA 1
ATOM 1444 C C . THR A 1 190 ? -14.664 3.343 37.333 1.00 46.44 190 THR A C 1
ATOM 1446 O O . THR A 1 190 ? -14.268 3.184 36.178 1.00 46.44 190 THR A O 1
ATOM 1449 N N . PRO A 1 191 ? -15.929 3.727 37.578 1.00 44.28 191 PRO A N 1
ATOM 1450 C CA . PRO A 1 191 ? -16.987 3.776 36.562 1.00 44.28 191 PRO A CA 1
ATOM 1451 C C . PRO A 1 191 ? -16.900 4.986 35.608 1.00 44.28 191 PRO A C 1
ATOM 1453 O O . PRO A 1 191 ? -17.925 5.477 35.144 1.00 44.28 191 PRO A O 1
ATOM 1456 N N . THR A 1 192 ? -15.706 5.503 35.307 1.00 44.66 192 THR A N 1
ATOM 1457 C CA . THR A 1 192 ? -15.547 6.777 34.581 1.00 44.66 192 THR A CA 1
ATOM 1458 C C . THR A 1 192 ? -15.072 6.658 33.137 1.00 44.66 192 THR A C 1
ATOM 1460 O O . THR A 1 192 ? -15.075 7.668 32.437 1.00 44.66 192 THR A O 1
ATOM 1463 N N . THR A 1 193 ? -14.712 5.472 32.634 1.00 46.22 193 THR A N 1
ATOM 1464 C CA . THR A 1 193 ? -14.169 5.387 31.268 1.00 46.22 193 THR A CA 1
ATOM 1465 C C . THR A 1 193 ? -14.412 4.029 30.613 1.00 46.22 193 THR A C 1
ATOM 1467 O O . THR A 1 193 ? -14.055 2.984 31.153 1.00 46.22 193 THR A O 1
ATOM 1470 N N . TYR A 1 194 ? -15.019 4.037 29.421 1.00 44.47 194 TYR A N 1
ATOM 1471 C CA . TYR A 1 194 ? -15.104 2.859 28.556 1.00 44.47 194 TYR A CA 1
ATOM 1472 C C . TYR A 1 194 ? -13.698 2.460 28.107 1.00 44.47 194 TYR A C 1
ATOM 1474 O O . TYR A 1 194 ? -12.956 3.293 27.584 1.00 44.47 194 TYR A O 1
ATOM 1482 N N . ALA A 1 195 ? -13.334 1.191 28.300 1.00 46.47 195 ALA A N 1
ATOM 1483 C CA . ALA A 1 195 ? -12.052 0.670 27.851 1.00 46.47 195 ALA A CA 1
ATOM 1484 C C . ALA A 1 195 ? -12.235 -0.043 26.516 1.00 46.47 195 ALA A C 1
ATOM 1486 O O . ALA A 1 195 ? -13.061 -0.940 26.346 1.00 46.47 195 ALA A O 1
ATOM 1487 N N . MET A 1 196 ? -11.435 0.375 25.552 1.00 51.88 196 MET A N 1
ATOM 1488 C CA . MET A 1 196 ? -11.466 -0.157 24.210 1.00 51.88 196 MET A CA 1
ATOM 1489 C C . MET A 1 196 ? -10.599 -1.415 24.113 1.00 51.88 196 MET A C 1
ATOM 1491 O O . MET A 1 196 ? -9.441 -1.382 24.527 1.00 51.88 196 MET A O 1
ATOM 1495 N N . ARG A 1 197 ? -11.119 -2.518 23.559 1.00 48.28 197 ARG A N 1
ATOM 1496 C CA . ARG A 1 197 ? -10.326 -3.741 23.345 1.00 48.28 197 ARG A CA 1
ATOM 1497 C C . ARG A 1 197 ? -10.038 -3.977 21.860 1.00 48.28 197 ARG A C 1
ATOM 1499 O O . ARG A 1 197 ? -10.976 -4.237 21.109 1.00 48.28 197 ARG A O 1
ATOM 1506 N N . PRO A 1 198 ? -8.759 -3.953 21.447 1.00 52.62 198 PRO A N 1
ATOM 1507 C CA . PRO A 1 198 ? -8.334 -4.453 20.147 1.00 52.62 198 PRO A CA 1
ATOM 1508 C C . PRO A 1 198 ? -8.726 -5.918 19.947 1.00 52.62 198 PRO A C 1
ATOM 1510 O O . PRO A 1 198 ? -8.497 -6.737 20.839 1.00 52.62 198 PRO A O 1
ATOM 1513 N N . ALA A 1 199 ? -9.234 -6.283 18.770 1.00 51.09 199 ALA A N 1
ATOM 1514 C CA . ALA A 1 199 ? -9.192 -7.679 18.349 1.00 51.09 199 ALA A CA 1
ATOM 1515 C C . ALA A 1 199 ? -7.785 -7.983 17.810 1.00 51.09 199 ALA A C 1
ATOM 1517 O O . ALA A 1 199 ? -7.257 -7.275 16.948 1.00 51.09 199 ALA A O 1
ATOM 1518 N N . THR A 1 200 ? -7.145 -9.003 18.380 1.00 51.47 200 THR A N 1
ATOM 1519 C CA . THR A 1 200 ? -5.731 -9.298 18.146 1.00 51.47 200 THR A CA 1
ATOM 1520 C C . THR A 1 200 ? -5.579 -10.351 17.057 1.00 51.47 200 THR A C 1
ATOM 1522 O O . THR A 1 200 ? -5.908 -11.516 17.271 1.00 51.47 200 THR A O 1
ATOM 1525 N N . THR A 1 201 ? -4.998 -9.918 15.938 1.00 54.41 201 THR A N 1
ATOM 1526 C CA . THR A 1 201 ? -4.454 -10.680 14.797 1.00 54.41 201 THR A CA 1
ATOM 1527 C C . THR A 1 201 ? -5.419 -11.114 13.694 1.00 54.41 201 THR A C 1
ATOM 1529 O O . THR A 1 201 ? -6.394 -11.829 13.918 1.00 54.41 201 THR A O 1
ATOM 1532 N N . ILE A 1 202 ? -5.092 -10.701 12.464 1.00 55.69 202 ILE A N 1
ATOM 1533 C CA . ILE A 1 202 ? -5.688 -11.222 11.229 1.00 55.69 202 ILE A CA 1
ATOM 1534 C C . ILE A 1 202 ? -5.263 -12.689 11.077 1.00 55.69 202 ILE A C 1
ATOM 1536 O O . ILE A 1 202 ? -4.072 -12.996 11.216 1.00 55.69 202 ILE A O 1
ATOM 1540 N N . PRO A 1 203 ? -6.178 -13.620 10.755 1.00 57.94 203 PRO A N 1
ATOM 1541 C CA . PRO A 1 203 ? -5.786 -14.984 10.441 1.00 57.94 203 PRO A CA 1
ATOM 1542 C C . PRO A 1 203 ? -4.831 -14.987 9.241 1.00 57.94 203 PRO A C 1
ATOM 1544 O O . PRO A 1 203 ? -5.201 -14.570 8.142 1.00 57.94 203 PRO A O 1
ATOM 1547 N N . LYS A 1 204 ? -3.601 -15.489 9.422 1.00 49.97 204 LYS A N 1
ATOM 1548 C CA . LYS A 1 204 ? -2.711 -15.763 8.284 1.00 49.97 204 LYS A CA 1
ATOM 1549 C C . LYS A 1 204 ? -3.439 -16.692 7.315 1.00 49.97 204 LYS A C 1
ATOM 1551 O O . LYS A 1 204 ? -3.896 -17.769 7.708 1.00 49.97 204 LYS A O 1
ATOM 1556 N N . ARG A 1 205 ? -3.508 -16.305 6.041 1.00 51.38 205 ARG A N 1
ATOM 1557 C CA . ARG A 1 205 ? -4.076 -17.151 4.992 1.00 51.38 205 ARG A CA 1
ATOM 1558 C C . ARG A 1 205 ? -3.295 -18.468 4.927 1.00 51.38 205 ARG A C 1
ATOM 1560 O O . ARG A 1 205 ? -2.109 -18.479 4.604 1.00 51.38 205 ARG A O 1
ATOM 1567 N N . LYS A 1 206 ? -3.961 -19.596 5.185 1.00 43.88 206 LYS A N 1
ATOM 1568 C CA . LYS A 1 206 ? -3.453 -20.905 4.757 1.00 43.88 206 LYS A CA 1
ATOM 1569 C C . LYS A 1 206 ? -3.670 -20.987 3.248 1.00 43.88 206 LYS A C 1
ATOM 1571 O O . LYS A 1 206 ? -4.805 -20.836 2.795 1.00 43.88 206 LYS A O 1
ATOM 1576 N N . ARG A 1 207 ? -2.604 -21.172 2.462 1.00 40.84 207 ARG A N 1
ATOM 1577 C CA . ARG A 1 207 ? -2.762 -21.542 1.047 1.00 40.84 207 ARG A CA 1
ATOM 1578 C C . ARG A 1 207 ? -3.581 -22.840 1.017 1.00 40.84 207 ARG A C 1
ATOM 1580 O O . ARG A 1 207 ? -3.171 -23.808 1.652 1.00 40.84 207 ARG A O 1
ATOM 1587 N N . ARG A 1 208 ? -4.765 -22.791 0.400 1.00 44.62 208 ARG A N 1
ATOM 1588 C CA . ARG A 1 208 ? -5.500 -23.997 0.004 1.00 44.62 208 ARG A CA 1
ATOM 1589 C C . ARG A 1 208 ? -4.817 -24.600 -1.209 1.00 44.62 208 ARG A C 1
ATOM 1591 O O . ARG A 1 208 ? -4.300 -23.792 -2.016 1.00 44.62 208 ARG A O 1
#

Mean predicted aligned error: 7.41 Å

Radius of gyration: 18.6 Å; Cα contacts (8 Å, |Δi|>4): 338; chains: 1; bounding box: 41×38×64 Å

Nearest PDB structures (foldseek):
  5x89-assembly1_A-2  TM=8.002E-01  e=1.435E-10  Methanopyrus kandleri AV19
  1r0v-assembly2_D  TM=7.595E-01  e=6.851E-10  Archaeoglobus fulgidus DSM 4304
  2cv8-assembly1_B  TM=7.658E-01  e=1.385E-08  Sulfurisphaera tokodaii
  1rlv-assembly1_A  TM=7.481E-01  e=8.559E-09  Archaeoglobus fulgidus
  8iss-assembly1_C  TM=6.490E-01  e=3.176E-04  Homo sapiens

Organism: Saprolegnia diclina (strain VS20) (NCBI:txid1156394)

pLDDT: mean 85.46, std 14.82, range [40.84, 97.19]

Sequence (208 aa):
MATATYEAGAGAVTVAIDGDHDAWLAAGRYGAVDGATRWLSLEESVYLAALGRIAFASMALPTAYASFAARDAAFPARYAVYHHYRSQGWIVQSGLAYGTLFALYSASPDDVHSEYLVYLDPANKPLSWPSMQVLTRLSEDVKKTILLCQLHDPSSAPTNALLITTPVVTLALSEVMFRYWPALASAETTPTTYAMRPATTIPKRKRR